Protein AF-C0FUC4-F1 (afdb_monomer_lite)

Sequence (346 aa):
MLYREMRKHFENQNINSDDEVFELGRKLGLADHVIKYEYDGCMYANFIVPQNGVKRLSEKAKVDFKLYDSELKYKLSEVPVTFDIYPEFIETKMHRVDTIDRVYEEKLMEEKWSRNKTLQRYKKKINSFSELENTICKLNGAFGEREEYHKSLEELITAYGTRRIHTKDSTAWINFRGCYSSKSLNNFWRVYSHIFDYTDKAIEWGGEPLSLQYLSELCDREEKNLKDFLVAAMEDGMIRKIGKDMFSITGHAASIHKCISSKYHLNRLSVIIRRKKKQRFILLIGENSLYSQKIKEVIYCDTKRVENYWRLFEADTLSDVIAKIMDIITAFDIYEDYYYWPLIRT

Structure (mmCIF, N/CA/C/O backbone):
data_AF-C0FUC4-F1
#
_entry.id   AF-C0FUC4-F1
#
loop_
_atom_site.group_PDB
_atom_site.id
_atom_site.type_symbol
_atom_site.label_atom_id
_atom_site.label_alt_id
_atom_site.label_comp_id
_atom_site.label_asym_id
_atom_site.label_entity_id
_atom_site.label_seq_id
_atom_site.pdbx_PDB_ins_code
_atom_site.Cartn_x
_atom_site.Cartn_y
_atom_site.Cartn_z
_atom_site.occupancy
_atom_site.B_iso_or_equiv
_atom_site.auth_seq_id
_atom_site.auth_comp_id
_atom_site.auth_asym_id
_atom_site.auth_atom_id
_atom_site.pdbx_PDB_model_num
ATOM 1 N N . MET A 1 1 ? 0.368 18.457 -17.616 1.00 69.88 1 MET A N 1
ATOM 2 C CA . MET A 1 1 ? -0.674 18.494 -18.680 1.00 69.88 1 MET A CA 1
ATOM 3 C C . MET A 1 1 ? -0.421 17.434 -19.739 1.00 69.88 1 MET A C 1
ATOM 5 O O . MET A 1 1 ? -1.349 16.699 -20.058 1.00 69.88 1 MET A O 1
ATOM 9 N N . LEU A 1 2 ? 0.821 17.312 -20.220 1.00 79.69 2 LEU A N 1
ATOM 10 C CA . LEU A 1 2 ? 1.227 16.316 -21.212 1.00 79.69 2 LEU A CA 1
ATOM 11 C C . LEU A 1 2 ? 0.854 14.889 -20.815 1.00 79.69 2 LEU A C 1
ATOM 13 O O . LEU A 1 2 ? 0.246 14.196 -21.623 1.00 79.69 2 LEU A O 1
ATOM 17 N N . TYR A 1 3 ? 1.077 14.485 -19.559 1.00 75.44 3 TYR A N 1
ATOM 18 C CA . TYR A 1 3 ? 0.657 13.151 -19.121 1.00 75.44 3 TYR A CA 1
ATOM 19 C C . TYR A 1 3 ? -0.833 12.847 -19.382 1.00 75.44 3 TYR A C 1
ATOM 21 O O . TYR A 1 3 ? -1.163 11.741 -19.792 1.00 75.44 3 TYR A O 1
ATOM 29 N N . ARG A 1 4 ? -1.756 13.796 -19.164 1.00 77.31 4 ARG A N 1
ATOM 30 C CA . ARG A 1 4 ? -3.197 13.547 -19.377 1.00 77.31 4 ARG A CA 1
ATOM 31 C C . ARG A 1 4 ? -3.513 13.282 -20.846 1.00 77.31 4 ARG A C 1
ATOM 33 O O . ARG A 1 4 ? -4.317 12.403 -21.137 1.00 77.31 4 ARG A O 1
ATOM 40 N N . GLU A 1 5 ? -2.864 14.007 -21.752 1.00 82.81 5 GLU A N 1
ATOM 41 C CA . GLU A 1 5 ? -3.003 13.763 -23.189 1.00 82.81 5 GLU A CA 1
ATOM 42 C C . GLU A 1 5 ? -2.324 12.467 -23.613 1.00 82.81 5 GLU A C 1
ATOM 44 O O . GLU A 1 5 ? -2.926 11.680 -24.337 1.00 82.81 5 GLU A O 1
ATOM 49 N N . MET A 1 6 ? -1.134 12.176 -23.083 1.00 81.06 6 MET A N 1
ATOM 50 C CA . MET A 1 6 ? -0.504 10.872 -23.270 1.00 81.06 6 MET A CA 1
ATOM 51 C C . MET A 1 6 ? -1.431 9.761 -22.794 1.00 81.06 6 MET A C 1
ATOM 53 O O . MET A 1 6 ? -1.627 8.795 -23.513 1.00 81.06 6 MET A O 1
ATOM 57 N N . ARG A 1 7 ? -2.060 9.897 -21.624 1.00 78.31 7 ARG A N 1
ATOM 58 C CA . ARG A 1 7 ? -2.967 8.886 -21.084 1.00 78.31 7 ARG A CA 1
ATOM 59 C C . ARG A 1 7 ? -4.143 8.620 -22.016 1.00 78.31 7 ARG A C 1
ATOM 61 O O . ARG A 1 7 ? -4.378 7.465 -22.345 1.00 78.31 7 ARG A O 1
ATOM 68 N N . LYS A 1 8 ? -4.834 9.670 -22.471 1.00 81.31 8 LYS A N 1
ATOM 69 C CA . LYS A 1 8 ? -5.918 9.543 -23.460 1.00 81.31 8 LYS A CA 1
ATOM 70 C C . LYS A 1 8 ? -5.432 8.873 -24.743 1.00 81.31 8 LYS A C 1
ATOM 72 O O . LYS A 1 8 ? -6.148 8.071 -25.329 1.00 81.31 8 LYS A O 1
ATOM 77 N N . HIS A 1 9 ? -4.222 9.199 -25.181 1.00 81.25 9 HIS A N 1
ATOM 78 C CA . HIS A 1 9 ? -3.628 8.611 -26.371 1.00 81.25 9 HIS A CA 1
ATOM 79 C C . HIS A 1 9 ? -3.322 7.115 -26.173 1.00 81.25 9 HIS A C 1
ATOM 81 O O . HIS A 1 9 ? -3.788 6.287 -26.948 1.00 81.25 9 HIS A O 1
ATOM 87 N N . PHE A 1 10 ? -2.639 6.758 -25.082 1.00 76.75 10 PHE A N 1
ATOM 88 C CA . PHE A 1 10 ? -2.290 5.383 -24.717 1.00 76.75 10 PHE A CA 1
ATOM 89 C C . PHE A 1 10 ? -3.504 4.492 -24.406 1.00 76.75 10 PHE A C 1
ATOM 91 O O . PHE A 1 10 ? -3.443 3.284 -24.613 1.00 76.75 10 PHE A O 1
ATOM 98 N N . GLU A 1 11 ? -4.592 5.051 -23.865 1.00 72.81 11 GLU A N 1
ATOM 99 C CA . GLU A 1 11 ? -5.842 4.310 -23.631 1.00 72.81 11 GLU A CA 1
ATOM 100 C C . GLU A 1 11 ? -6.478 3.840 -24.949 1.00 72.81 11 GLU A C 1
ATOM 102 O O . GLU A 1 11 ? -7.153 2.814 -24.963 1.00 72.81 11 GLU A O 1
ATOM 107 N N . ASN A 1 12 ? -6.223 4.552 -26.051 1.00 69.19 12 ASN A N 1
ATOM 108 C CA . ASN A 1 12 ? -6.793 4.253 -27.362 1.00 69.19 12 ASN A CA 1
ATOM 109 C C . ASN A 1 12 ? -5.834 3.493 -28.293 1.00 69.19 12 ASN A C 1
ATOM 111 O O . ASN A 1 12 ? -6.297 2.865 -29.243 1.00 69.19 12 ASN A O 1
ATOM 115 N N . GLN A 1 13 ? -4.518 3.536 -28.047 1.00 73.44 13 GLN A N 1
ATOM 116 C CA . GLN A 1 13 ? -3.509 2.898 -28.901 1.00 73.44 13 GLN A CA 1
ATOM 117 C C . GLN A 1 13 ? -2.136 2.762 -28.223 1.00 73.44 13 GLN A C 1
ATOM 119 O O . GLN A 1 13 ? -1.811 3.486 -27.288 1.00 73.44 13 GLN A O 1
ATOM 124 N N . ASN A 1 14 ? -1.298 1.844 -28.716 1.00 79.12 14 ASN A N 1
ATOM 125 C CA . ASN A 1 14 ? 0.104 1.750 -28.296 1.00 79.12 14 ASN A CA 1
ATOM 126 C C . ASN A 1 14 ? 0.941 2.845 -28.968 1.00 79.12 14 ASN A C 1
ATOM 128 O O . ASN A 1 14 ? 0.675 3.193 -30.116 1.00 79.12 14 ASN A O 1
ATOM 132 N N . ILE A 1 15 ? 1.981 3.321 -28.279 1.00 73.81 15 ILE A N 1
ATOM 133 C CA . ILE A 1 15 ? 2.950 4.258 -28.859 1.00 73.81 15 ILE A CA 1
ATOM 134 C C . ILE A 1 15 ? 4.122 3.468 -29.433 1.00 73.81 15 ILE A C 1
ATOM 136 O O . ILE A 1 15 ? 4.736 2.657 -28.728 1.00 73.81 15 ILE A O 1
ATOM 140 N N . ASN A 1 16 ? 4.437 3.716 -30.703 1.00 73.19 16 ASN A N 1
ATOM 141 C CA . ASN A 1 16 ? 5.497 3.003 -31.417 1.00 73.19 16 ASN A CA 1
ATOM 142 C C . ASN A 1 16 ? 6.828 3.766 -31.395 1.00 73.19 16 ASN A C 1
ATOM 144 O O . ASN A 1 16 ? 7.879 3.155 -31.582 1.00 73.19 16 ASN A O 1
ATOM 148 N N . SER A 1 17 ? 6.799 5.077 -31.137 1.00 79.62 17 SER A N 1
ATOM 149 C CA . SER A 1 17 ? 7.989 5.933 -31.129 1.00 79.62 17 SER A CA 1
ATOM 150 C C . SER A 1 17 ? 7.917 7.066 -30.101 1.00 79.62 17 SER A C 1
ATOM 152 O O . SER A 1 17 ? 6.845 7.504 -29.692 1.00 79.62 17 SER A O 1
ATOM 154 N N . ASP A 1 18 ? 9.079 7.570 -29.687 1.00 82.19 18 ASP A N 1
ATOM 155 C CA . ASP A 1 18 ? 9.169 8.690 -28.738 1.00 82.19 18 ASP A CA 1
ATOM 156 C C . ASP A 1 18 ? 8.679 9.990 -29.384 1.00 82.19 18 ASP A C 1
ATOM 158 O O . ASP A 1 18 ? 8.097 10.832 -28.701 1.00 82.19 18 ASP A O 1
ATOM 162 N N . ASP A 1 19 ? 8.834 10.113 -30.705 1.00 85.00 19 ASP A N 1
ATOM 163 C CA . ASP A 1 19 ? 8.411 11.269 -31.496 1.00 85.00 19 ASP A CA 1
ATOM 164 C C . ASP A 1 19 ? 6.906 11.543 -31.371 1.00 85.00 19 ASP A C 1
ATOM 166 O O . ASP A 1 19 ? 6.505 12.700 -31.249 1.00 85.00 19 ASP A O 1
ATOM 170 N N . GLU A 1 20 ? 6.076 10.499 -31.271 1.00 86.31 20 GLU A N 1
ATOM 171 C CA . GLU A 1 20 ? 4.632 10.636 -31.024 1.00 86.31 20 GLU A CA 1
ATOM 172 C C . GLU A 1 20 ? 4.341 11.399 -29.716 1.00 86.31 20 GLU A C 1
ATOM 174 O O . GLU A 1 20 ? 3.408 12.203 -29.644 1.00 86.31 20 GLU A O 1
ATOM 179 N N . VAL A 1 21 ? 5.163 11.213 -28.677 1.00 86.56 21 VAL A N 1
ATOM 180 C CA . VAL A 1 21 ? 5.014 11.928 -27.398 1.00 86.56 21 VAL A CA 1
ATOM 181 C C . VAL A 1 21 ? 5.447 13.387 -27.525 1.00 86.56 21 VAL A C 1
ATOM 183 O O . VAL A 1 21 ? 4.792 14.276 -26.970 1.00 86.56 21 VAL A O 1
ATOM 186 N N . PHE A 1 22 ? 6.512 13.655 -28.283 1.00 89.56 22 PHE A N 1
ATOM 187 C CA . PHE A 1 22 ? 6.946 15.022 -28.571 1.00 89.56 22 PHE A CA 1
ATOM 188 C C . PHE A 1 22 ? 5.911 15.788 -29.391 1.00 89.56 22 PHE A C 1
ATOM 190 O O . PHE A 1 22 ? 5.626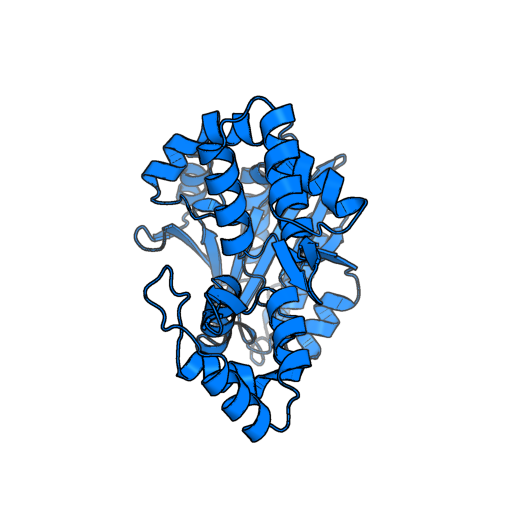 16.945 -29.083 1.00 89.56 22 PHE A O 1
ATOM 197 N N . GLU A 1 23 ? 5.273 15.155 -30.372 1.00 89.88 23 GLU A N 1
ATOM 198 C CA . GLU A 1 23 ? 4.175 15.771 -31.117 1.00 89.88 23 GLU A CA 1
ATOM 199 C C . GLU A 1 23 ? 2.975 16.110 -30.226 1.00 89.88 23 GLU A C 1
ATOM 201 O O . GLU A 1 23 ? 2.421 17.208 -30.336 1.00 89.88 23 GLU A O 1
ATOM 206 N N . LEU A 1 24 ? 2.588 15.209 -29.315 1.00 89.38 24 LEU A N 1
ATOM 207 C CA . LEU A 1 24 ? 1.528 15.474 -28.337 1.00 89.38 24 LEU A CA 1
ATOM 208 C C . LEU A 1 24 ? 1.870 16.673 -27.444 1.00 89.38 24 LEU A C 1
ATOM 210 O O . LEU A 1 24 ? 1.029 17.546 -27.231 1.00 89.38 24 LEU A O 1
ATOM 214 N N . GLY A 1 25 ? 3.106 16.752 -26.949 1.00 89.56 25 GLY A N 1
ATOM 215 C CA . GLY A 1 25 ? 3.543 17.863 -26.105 1.00 89.56 25 GLY A CA 1
ATOM 216 C C . GLY A 1 25 ? 3.636 19.195 -26.842 1.00 89.56 25 GLY A C 1
ATOM 217 O O . GLY A 1 25 ? 3.194 20.214 -26.311 1.00 89.56 25 GLY A O 1
ATOM 218 N N . ARG A 1 26 ? 4.117 19.201 -28.089 1.00 92.75 26 ARG A N 1
ATOM 219 C CA . ARG A 1 26 ? 4.166 20.416 -28.916 1.00 92.75 26 ARG A CA 1
ATOM 220 C C . ARG A 1 26 ? 2.765 20.946 -29.228 1.00 92.75 26 ARG A C 1
ATOM 222 O O . ARG A 1 26 ? 2.560 22.155 -29.185 1.00 92.75 26 ARG A O 1
ATOM 229 N N . LYS A 1 27 ? 1.775 20.066 -29.449 1.00 92.94 27 LYS A N 1
ATOM 230 C CA . LYS A 1 27 ? 0.353 20.453 -29.604 1.00 92.94 27 LYS A CA 1
ATOM 231 C C . LYS A 1 27 ? -0.224 21.132 -28.357 1.00 92.94 27 LYS A C 1
ATOM 233 O O . LYS A 1 27 ? -1.154 21.923 -28.474 1.00 92.94 27 LYS A O 1
ATOM 238 N N . LEU A 1 28 ? 0.342 20.858 -27.182 1.00 89.06 28 LEU A N 1
ATOM 239 C CA . LEU A 1 28 ? 0.012 21.534 -25.925 1.00 89.06 28 LEU A CA 1
ATOM 240 C C . LEU A 1 28 ? 0.801 22.836 -25.701 1.00 89.06 28 LEU A C 1
ATOM 242 O O . LEU A 1 28 ? 0.651 23.455 -24.650 1.00 89.06 28 LEU A O 1
ATOM 246 N N . GLY A 1 29 ? 1.648 23.245 -26.651 1.00 91.50 29 GLY A N 1
ATOM 247 C CA . GLY A 1 29 ? 2.504 24.426 -26.528 1.00 91.50 29 GLY A CA 1
ATOM 248 C C . GLY A 1 29 ? 3.702 24.234 -25.595 1.00 91.50 29 GLY A C 1
ATOM 249 O O . GLY A 1 29 ? 4.278 25.217 -25.133 1.00 91.50 29 GLY A O 1
ATOM 250 N N . LEU A 1 30 ? 4.076 22.989 -25.283 1.00 90.19 30 LEU A N 1
ATOM 251 C CA . LEU A 1 30 ? 5.211 22.696 -24.410 1.00 90.19 30 LEU A CA 1
ATOM 252 C C . LEU A 1 30 ? 6.522 22.695 -25.198 1.00 90.19 30 LEU A C 1
ATOM 254 O O . LEU A 1 30 ? 6.586 22.222 -26.331 1.00 90.19 30 LEU A O 1
ATOM 258 N N . ALA A 1 31 ? 7.587 23.189 -24.569 1.00 92.38 31 ALA A N 1
ATOM 259 C CA . ALA A 1 31 ? 8.930 23.123 -25.130 1.00 92.38 31 ALA A CA 1
ATOM 260 C C . ALA A 1 31 ? 9.508 21.701 -25.031 1.00 92.38 31 ALA A C 1
ATOM 262 O O . ALA A 1 31 ? 9.306 21.016 -24.028 1.00 92.38 31 ALA A O 1
ATOM 263 N N . ASP A 1 32 ? 10.307 21.292 -26.019 1.00 89.94 32 ASP A N 1
ATOM 264 C CA . ASP A 1 32 ? 10.866 19.934 -26.126 1.00 89.94 32 ASP A CA 1
ATOM 265 C C . ASP A 1 32 ? 11.599 19.456 -24.864 1.00 89.94 32 ASP A C 1
ATOM 267 O O . ASP A 1 32 ? 11.464 18.301 -24.467 1.00 89.94 32 ASP A O 1
ATOM 271 N N . HIS A 1 33 ? 12.332 20.337 -24.180 1.00 87.94 33 HIS A N 1
ATOM 272 C CA . HIS A 1 33 ? 13.026 19.974 -22.941 1.00 87.94 33 HIS A CA 1
ATOM 273 C C . HIS A 1 33 ? 12.059 19.660 -21.783 1.00 87.94 33 HIS A C 1
ATOM 275 O O . HIS A 1 33 ? 12.352 18.787 -20.969 1.00 87.94 33 HIS A O 1
ATOM 281 N N . VAL A 1 34 ? 10.896 20.323 -21.725 1.00 84.56 34 VAL A N 1
ATOM 282 C CA . VAL A 1 34 ? 9.840 20.054 -20.732 1.00 84.56 34 VAL A CA 1
ATOM 283 C C . VAL A 1 34 ? 9.158 18.728 -21.041 1.00 84.56 34 VAL A C 1
ATOM 285 O O . VAL A 1 34 ? 8.972 17.909 -20.144 1.00 84.56 34 VAL A O 1
ATOM 288 N N . ILE A 1 35 ? 8.840 18.492 -22.318 1.00 88.44 35 ILE A N 1
ATOM 289 C CA . ILE A 1 35 ? 8.254 17.231 -22.787 1.00 88.44 35 ILE A CA 1
ATOM 290 C C . ILE A 1 35 ? 9.183 16.072 -22.433 1.00 88.44 35 ILE A C 1
ATOM 292 O O . ILE A 1 35 ? 8.747 15.105 -21.813 1.00 88.44 35 ILE A O 1
ATOM 296 N N . LYS A 1 36 ? 10.469 16.198 -22.778 1.00 85.12 36 LYS A N 1
ATOM 297 C CA . LYS A 1 36 ? 11.492 15.201 -22.470 1.00 85.12 36 LYS A CA 1
ATOM 298 C C . LYS A 1 36 ? 11.547 14.905 -20.976 1.00 85.12 36 LYS A C 1
ATOM 300 O O . LYS A 1 36 ? 11.525 13.743 -20.594 1.00 85.12 36 LYS A O 1
ATOM 305 N N . TYR A 1 37 ? 11.574 15.939 -20.138 1.00 82.00 37 TYR A N 1
ATOM 306 C CA . TYR A 1 37 ? 11.629 15.776 -18.689 1.00 82.00 37 TYR A CA 1
ATOM 307 C C . TYR A 1 37 ? 10.396 15.050 -18.126 1.00 82.00 37 TYR A C 1
ATOM 309 O O . TYR A 1 37 ? 10.541 14.105 -17.351 1.00 82.00 37 TYR A O 1
ATOM 317 N N . GLU A 1 38 ? 9.183 15.443 -18.533 1.00 80.81 38 GLU A N 1
ATOM 318 C CA . GLU A 1 38 ? 7.952 14.759 -18.111 1.00 80.81 38 GLU A CA 1
ATOM 319 C C . GLU A 1 38 ? 7.912 13.306 -18.610 1.00 80.81 38 GLU A C 1
ATOM 321 O O . GLU A 1 38 ? 7.534 12.400 -17.861 1.00 80.81 38 GLU A O 1
ATOM 326 N N . TYR A 1 39 ? 8.322 13.068 -19.857 1.00 83.31 39 TYR A N 1
ATOM 327 C CA . TYR A 1 39 ? 8.320 11.745 -20.467 1.00 83.31 39 TYR A CA 1
ATOM 328 C C . TYR A 1 39 ? 9.329 10.797 -19.821 1.00 83.31 39 TYR A C 1
ATOM 330 O O . TYR A 1 39 ? 8.961 9.693 -19.408 1.00 83.31 39 TYR A O 1
ATOM 338 N N . ASP A 1 40 ? 10.573 11.251 -19.667 1.00 79.56 40 ASP A N 1
ATOM 339 C CA . ASP A 1 40 ? 11.636 10.511 -18.991 1.00 79.56 40 ASP A CA 1
ATOM 340 C C . ASP A 1 40 ? 11.215 10.223 -17.538 1.00 79.56 40 ASP A C 1
ATOM 342 O O . ASP A 1 40 ? 11.367 9.097 -17.063 1.00 79.56 40 ASP A O 1
ATOM 346 N N . GLY A 1 41 ? 10.564 11.181 -16.865 1.00 77.00 41 GLY A N 1
ATOM 347 C CA . GLY A 1 41 ? 9.962 10.986 -15.544 1.00 77.00 41 GLY A CA 1
ATOM 348 C C . GLY A 1 41 ? 8.867 9.911 -15.511 1.00 77.00 41 GLY A C 1
ATOM 349 O O . GLY A 1 41 ? 8.822 9.108 -14.579 1.00 77.00 41 GLY A O 1
ATOM 350 N N . CYS A 1 42 ? 8.007 9.835 -16.530 1.00 77.62 42 CYS A N 1
ATOM 351 C CA . CYS A 1 42 ? 6.967 8.803 -16.630 1.00 77.62 42 CYS A CA 1
ATOM 352 C C . CYS A 1 42 ? 7.548 7.407 -16.886 1.00 77.62 42 CYS A C 1
ATOM 354 O O . CYS A 1 42 ? 7.093 6.433 -16.283 1.00 77.62 42 CYS A O 1
ATOM 356 N N . MET A 1 43 ? 8.552 7.299 -17.758 1.00 76.31 43 MET A N 1
ATOM 357 C CA . MET A 1 43 ? 9.287 6.051 -17.989 1.00 76.31 43 MET A CA 1
ATOM 358 C C . MET A 1 43 ? 9.984 5.597 -16.702 1.00 76.31 43 MET A C 1
ATOM 360 O O . MET A 1 43 ? 9.871 4.444 -16.291 1.00 76.31 43 MET A O 1
ATOM 364 N N . TYR A 1 44 ? 10.636 6.535 -16.019 1.00 69.88 44 TYR A N 1
ATOM 365 C CA . TYR A 1 44 ? 11.322 6.304 -14.756 1.00 69.88 44 TYR A CA 1
ATOM 366 C C . TYR A 1 44 ? 10.385 5.848 -13.631 1.00 69.88 44 TYR A C 1
ATOM 368 O O . TYR A 1 44 ? 10.703 4.934 -12.873 1.00 69.88 44 TYR A O 1
ATOM 376 N N . ALA A 1 45 ? 9.192 6.436 -13.547 1.00 69.12 45 ALA A N 1
ATOM 377 C CA . ALA A 1 45 ? 8.165 6.082 -12.573 1.00 69.12 45 ALA A CA 1
ATOM 378 C C . ALA A 1 45 ? 7.420 4.769 -12.893 1.00 69.12 45 ALA A C 1
ATOM 380 O O . ALA A 1 45 ? 6.464 4.429 -12.192 1.00 69.12 45 ALA A O 1
ATOM 381 N N . ASN A 1 46 ? 7.828 4.028 -13.935 1.00 74.06 46 ASN A N 1
ATOM 382 C CA . ASN A 1 46 ? 7.110 2.867 -14.467 1.00 74.06 46 ASN A CA 1
ATOM 383 C C . ASN A 1 46 ? 5.683 3.177 -14.923 1.00 74.06 46 ASN A C 1
ATOM 385 O O . ASN A 1 46 ? 4.848 2.277 -14.989 1.00 74.06 46 ASN A O 1
ATOM 389 N N . PHE A 1 47 ? 5.361 4.427 -15.246 1.00 76.00 47 PHE A N 1
ATOM 390 C CA . PHE A 1 47 ? 4.046 4.747 -15.793 1.00 76.00 47 PHE A CA 1
ATOM 391 C C . PHE A 1 47 ? 3.906 4.303 -17.241 1.00 76.00 47 PHE A C 1
ATOM 393 O O . PHE A 1 47 ? 2.814 3.963 -17.690 1.00 76.00 47 PHE A O 1
ATOM 400 N N . ILE A 1 48 ? 5.026 4.255 -17.951 1.00 80.19 48 ILE A N 1
ATOM 401 C CA . ILE A 1 48 ? 5.104 3.781 -19.321 1.00 80.19 48 ILE A CA 1
ATOM 402 C C . ILE A 1 48 ? 6.127 2.660 -19.339 1.00 80.19 48 ILE A C 1
ATOM 404 O O . ILE A 1 48 ? 7.258 2.837 -18.889 1.00 80.19 48 ILE A O 1
ATOM 408 N N . VAL A 1 49 ? 5.714 1.496 -19.827 1.00 78.00 49 VAL A N 1
ATOM 409 C CA . VAL A 1 49 ? 6.554 0.300 -19.866 1.00 78.00 49 VAL A CA 1
ATOM 410 C C . VAL A 1 49 ? 6.731 -0.163 -21.311 1.00 78.00 49 VAL A C 1
ATOM 412 O O . VAL A 1 49 ? 5.749 -0.223 -22.059 1.00 78.00 49 VAL A O 1
ATOM 415 N N . PRO A 1 50 ? 7.963 -0.493 -21.732 1.00 74.62 50 PRO A N 1
ATOM 416 C CA . PRO A 1 50 ? 8.189 -1.123 -23.022 1.00 74.62 50 PRO A CA 1
ATOM 417 C C . PRO A 1 50 ? 7.748 -2.593 -22.966 1.00 74.62 50 PRO A C 1
ATOM 419 O O . PRO A 1 50 ? 8.153 -3.336 -22.072 1.00 74.62 50 PRO A O 1
ATOM 422 N N . GLN A 1 51 ? 6.942 -3.034 -23.929 1.00 67.38 51 GLN A N 1
ATOM 423 C CA . GLN A 1 51 ? 6.559 -4.435 -24.105 1.00 67.38 51 GLN A CA 1
ATOM 424 C C . GLN A 1 51 ? 6.543 -4.768 -25.598 1.00 67.38 51 GLN A C 1
ATOM 426 O O . GLN A 1 51 ? 5.899 -4.078 -26.374 1.00 67.38 51 GLN A O 1
ATOM 431 N N . ASN A 1 52 ? 7.240 -5.833 -26.009 1.00 67.69 52 ASN A N 1
ATOM 432 C CA . ASN A 1 52 ? 7.244 -6.321 -27.398 1.00 67.69 52 ASN A CA 1
ATOM 433 C C . ASN A 1 52 ? 7.568 -5.242 -28.457 1.00 67.69 52 ASN A C 1
ATOM 435 O O . ASN A 1 52 ? 6.992 -5.241 -29.537 1.00 67.69 52 ASN A O 1
ATOM 439 N N . GLY A 1 53 ? 8.479 -4.314 -28.142 1.00 69.50 53 GLY A N 1
ATOM 440 C CA . GLY A 1 53 ? 8.886 -3.244 -29.063 1.00 69.50 53 GLY A CA 1
ATOM 441 C C . GLY A 1 53 ? 7.945 -2.037 -29.115 1.00 69.50 53 GLY A C 1
ATOM 442 O O . GLY A 1 53 ? 8.288 -1.058 -29.764 1.00 69.50 53 GLY A O 1
ATOM 443 N N . VAL A 1 54 ? 6.821 -2.064 -28.394 1.00 77.19 54 VAL A N 1
ATOM 444 C CA . VAL A 1 54 ? 5.915 -0.918 -28.240 1.00 77.19 54 VAL A CA 1
ATOM 445 C C . VAL A 1 54 ? 5.941 -0.382 -26.813 1.00 77.19 54 VAL A C 1
ATOM 447 O O . VAL A 1 54 ? 6.370 -1.063 -25.876 1.00 77.19 54 VAL A O 1
ATOM 450 N N . LYS A 1 55 ? 5.474 0.851 -26.625 1.00 83.12 55 LYS A N 1
ATOM 451 C CA . LYS A 1 55 ? 5.280 1.462 -25.309 1.00 83.12 55 LYS A CA 1
ATOM 452 C C . LYS A 1 55 ? 3.796 1.485 -24.973 1.00 83.12 55 LYS A C 1
ATOM 454 O O . LYS A 1 55 ? 2.956 1.768 -25.827 1.00 83.12 55 LYS A O 1
ATOM 459 N N . ARG A 1 56 ? 3.477 1.216 -23.709 1.00 81.38 56 ARG A N 1
ATOM 460 C CA . ARG A 1 56 ? 2.108 1.252 -23.176 1.00 81.38 56 ARG A CA 1
ATOM 461 C C . ARG A 1 56 ? 2.087 1.813 -21.762 1.00 81.38 56 ARG A C 1
ATOM 463 O O . ARG A 1 56 ? 3.099 1.762 -21.061 1.00 81.38 56 ARG A O 1
ATOM 470 N N . LEU A 1 57 ? 0.921 2.279 -21.319 1.00 78.31 57 LEU A N 1
ATOM 471 C CA . LEU A 1 57 ? 0.698 2.565 -19.903 1.00 78.31 57 LEU A CA 1
ATOM 472 C C . LEU A 1 57 ? 0.770 1.278 -19.085 1.00 78.31 57 LEU A C 1
ATOM 474 O O . LEU A 1 57 ? 0.142 0.277 -19.439 1.00 78.31 57 LEU A O 1
ATOM 478 N N . SER A 1 58 ? 1.484 1.321 -17.965 1.00 76.06 58 SER A N 1
ATOM 479 C CA . SER A 1 58 ? 1.417 0.243 -16.983 1.00 76.06 58 SER A CA 1
ATOM 480 C C . SER A 1 58 ? 0.074 0.253 -16.252 1.00 76.06 58 SER A C 1
ATOM 482 O O . SER A 1 58 ? -0.590 1.288 -16.130 1.00 76.06 58 SER A O 1
ATOM 484 N N . GLU A 1 59 ? -0.314 -0.898 -15.705 1.00 72.81 59 GLU A N 1
ATOM 485 C CA . GLU A 1 59 ? -1.474 -0.992 -14.812 1.00 72.81 59 GLU A CA 1
ATOM 486 C C . GLU A 1 59 ? -1.316 -0.067 -13.601 1.00 72.81 59 GLU A C 1
ATOM 488 O O . GLU A 1 59 ? -2.258 0.622 -13.210 1.00 72.81 59 GLU A O 1
ATOM 493 N N . LYS A 1 60 ? -0.088 0.034 -13.080 1.00 71.31 60 LYS A N 1
ATOM 494 C CA . LYS A 1 60 ? 0.276 0.985 -12.032 1.00 71.31 60 LYS A CA 1
ATOM 495 C C . LYS A 1 60 ? -0.056 2.428 -12.417 1.00 71.31 60 LYS A C 1
ATOM 497 O O . LYS A 1 60 ? -0.626 3.145 -11.604 1.00 71.31 60 LYS A O 1
ATOM 502 N N . ALA A 1 61 ? 0.261 2.850 -13.641 1.00 72.69 61 ALA A N 1
ATOM 503 C CA . ALA A 1 61 ? -0.063 4.192 -14.115 1.00 72.69 61 ALA A CA 1
ATOM 504 C C . ALA A 1 61 ? -1.574 4.419 -14.108 1.00 72.69 61 ALA A C 1
ATOM 506 O O . ALA A 1 61 ? -2.060 5.351 -13.476 1.00 72.69 61 ALA A O 1
ATOM 507 N N . LYS A 1 62 ? -2.331 3.542 -14.777 1.00 73.31 62 LYS A N 1
ATOM 508 C CA . LYS A 1 62 ? -3.789 3.686 -14.903 1.00 73.31 62 LYS A CA 1
ATOM 509 C C . LYS A 1 62 ? -4.444 3.875 -13.538 1.00 73.31 62 LYS A C 1
ATOM 511 O O . LYS A 1 62 ? -5.280 4.761 -13.368 1.00 73.31 62 LYS A O 1
ATOM 516 N N . VAL A 1 63 ? -3.998 3.084 -12.569 1.00 69.94 63 VAL A N 1
ATOM 517 C CA . VAL A 1 63 ? -4.467 3.153 -11.195 1.00 69.94 63 VAL A CA 1
ATOM 518 C C . VAL A 1 63 ? -4.013 4.445 -10.501 1.00 69.94 63 VAL A C 1
ATOM 520 O O . VAL A 1 63 ? -4.857 5.192 -10.011 1.00 69.94 63 VAL A O 1
ATOM 523 N N . ASP A 1 64 ? -2.718 4.768 -10.508 1.00 67.81 64 ASP A N 1
ATOM 524 C CA . ASP A 1 64 ? -2.172 5.957 -9.836 1.00 67.81 64 ASP A CA 1
ATOM 525 C C . ASP A 1 64 ? -2.819 7.253 -10.334 1.00 67.81 64 ASP A C 1
ATOM 527 O O . ASP A 1 64 ? -3.164 8.134 -9.547 1.00 67.81 64 ASP A O 1
ATOM 531 N N . PHE A 1 65 ? -3.068 7.356 -11.636 1.00 66.00 65 PHE A N 1
ATOM 532 C CA . PHE A 1 65 ? -3.707 8.531 -12.217 1.00 66.00 65 PHE A CA 1
ATOM 533 C C . PHE A 1 65 ? -5.207 8.584 -11.998 1.00 66.00 65 PHE A C 1
ATOM 535 O O . PHE A 1 65 ? -5.743 9.666 -11.753 1.00 66.00 65 PHE A O 1
ATOM 542 N N . LYS A 1 66 ? -5.891 7.439 -11.987 1.00 66.44 66 LYS A N 1
ATOM 543 C CA . LYS A 1 66 ? -7.286 7.408 -11.558 1.00 66.44 66 LYS A CA 1
ATOM 544 C C . LYS A 1 66 ? -7.429 7.857 -10.106 1.00 66.44 66 LYS A C 1
ATOM 546 O O . LYS A 1 66 ? -8.351 8.619 -9.822 1.00 66.44 66 LYS A O 1
ATOM 551 N N . LEU A 1 67 ? -6.510 7.496 -9.209 1.00 65.06 67 LEU A N 1
ATOM 552 C CA . LEU A 1 67 ? -6.508 8.046 -7.850 1.00 65.06 67 LEU A CA 1
ATOM 553 C C . LEU A 1 67 ? -6.383 9.576 -7.858 1.00 65.06 67 LEU A C 1
ATOM 555 O O . LEU A 1 67 ? -7.135 10.261 -7.167 1.00 65.06 67 LEU A O 1
ATOM 559 N N . TYR A 1 68 ? -5.453 10.124 -8.644 1.00 61.69 68 TYR A N 1
ATOM 560 C CA . TYR A 1 68 ? -5.249 11.572 -8.719 1.00 61.69 68 TYR A CA 1
ATOM 561 C C . TYR A 1 68 ? -6.464 12.325 -9.269 1.00 61.69 68 TYR A C 1
ATOM 563 O O . TYR A 1 68 ? -6.768 13.410 -8.778 1.00 61.69 68 TYR A O 1
ATOM 571 N N . ASP A 1 69 ? -7.163 11.756 -10.250 1.00 62.19 69 ASP A N 1
ATOM 572 C CA . ASP A 1 69 ? -8.305 12.413 -10.889 1.00 62.19 69 ASP A CA 1
ATOM 573 C C . ASP A 1 69 ? -9.637 12.167 -10.146 1.00 62.19 69 ASP A C 1
ATOM 575 O O . ASP A 1 69 ? -10.512 13.029 -10.172 1.00 62.19 69 ASP A O 1
ATOM 579 N N . SER A 1 70 ? -9.812 11.019 -9.474 1.00 63.84 70 SER A N 1
ATOM 580 C CA . SER A 1 70 ? -11.112 10.602 -8.907 1.00 63.84 70 SER A CA 1
ATOM 581 C C . SER A 1 70 ? -11.150 10.444 -7.386 1.00 63.84 70 SER A C 1
ATOM 583 O O . SER A 1 70 ? -12.202 10.664 -6.784 1.00 63.84 70 SER A O 1
ATOM 585 N N . GLU A 1 71 ? -10.023 10.124 -6.746 1.00 64.25 71 GLU A N 1
ATOM 586 C CA . GLU A 1 71 ? -9.953 9.893 -5.295 1.00 64.25 71 GLU A CA 1
ATOM 587 C C . GLU A 1 71 ? -9.505 11.140 -4.520 1.00 64.25 71 GLU A C 1
ATOM 589 O O . GLU A 1 71 ? -9.697 11.228 -3.306 1.00 64.25 71 GLU A O 1
ATOM 594 N N . LEU A 1 72 ? -8.981 12.160 -5.213 1.00 63.91 72 LEU A N 1
ATOM 595 C CA . LEU A 1 72 ? -8.582 13.433 -4.605 1.00 63.91 72 LEU A CA 1
ATOM 596 C C . LEU A 1 72 ? -9.708 14.063 -3.776 1.00 63.91 72 LEU A C 1
ATOM 598 O O . LEU A 1 72 ? -9.455 14.600 -2.696 1.00 63.91 72 LEU A O 1
ATOM 602 N N . LYS A 1 73 ? -10.952 13.930 -4.248 1.00 67.88 73 LYS A N 1
ATOM 603 C CA . LYS A 1 73 ? -12.131 14.468 -3.568 1.00 67.88 73 LYS A CA 1
ATOM 604 C C . LYS A 1 73 ? -12.422 13.826 -2.219 1.00 67.88 73 LYS A C 1
ATOM 606 O O . LYS A 1 73 ? -13.060 14.450 -1.377 1.00 67.88 73 LYS A O 1
ATOM 611 N N . TYR A 1 74 ? -11.920 12.616 -1.992 1.00 70.88 74 TYR A N 1
ATOM 612 C CA . TYR A 1 74 ? -12.089 11.896 -0.735 1.00 70.88 74 TYR A CA 1
ATOM 613 C C . TYR A 1 74 ? -10.902 12.058 0.208 1.00 70.88 74 TYR A C 1
ATOM 615 O O . TYR A 1 74 ? -11.050 11.847 1.408 1.00 70.88 74 TYR A O 1
ATOM 623 N N . LYS A 1 75 ? -9.742 12.497 -0.294 1.00 66.38 75 LYS A N 1
ATOM 624 C CA . LYS A 1 75 ? -8.483 12.540 0.464 1.00 66.38 75 LYS A CA 1
ATOM 625 C C . LYS A 1 75 ? -8.571 13.312 1.784 1.00 66.38 75 LYS A C 1
ATOM 627 O O . LYS A 1 75 ? -7.837 12.997 2.713 1.00 66.38 75 LYS A O 1
ATOM 632 N N . LEU A 1 76 ? -9.438 14.325 1.860 1.00 65.69 76 LEU A N 1
ATOM 633 C CA . LEU A 1 76 ? -9.653 15.115 3.075 1.00 65.69 76 LEU A CA 1
ATOM 634 C C . LEU A 1 76 ? -10.745 14.553 3.996 1.00 65.69 76 LEU A C 1
ATOM 636 O O . LEU A 1 76 ? -10.746 14.911 5.166 1.00 65.69 76 LEU A O 1
ATOM 640 N N . SER A 1 77 ? -11.653 13.720 3.486 1.00 71.00 77 SER A N 1
ATOM 641 C CA . SER A 1 77 ? -12.762 13.097 4.234 1.00 71.00 77 SER A CA 1
ATOM 642 C C . SER A 1 77 ? -12.457 11.670 4.706 1.00 71.00 77 SER A C 1
ATOM 644 O O . SER A 1 77 ? -13.287 11.021 5.337 1.00 71.00 77 SER A O 1
ATOM 646 N N . GLU A 1 78 ? -11.299 11.143 4.326 1.00 81.06 78 GLU A N 1
ATOM 647 C CA . GLU A 1 78 ? -10.851 9.802 4.674 1.00 81.06 78 GLU A CA 1
ATOM 648 C C . GLU A 1 78 ? -10.146 9.769 6.024 1.00 81.06 78 GLU A C 1
ATOM 650 O O . GLU A 1 78 ? -9.360 10.655 6.360 1.00 81.06 78 GLU A O 1
ATOM 655 N N . VAL A 1 79 ? -10.364 8.678 6.754 1.00 85.25 79 VAL A N 1
ATOM 656 C CA . VAL A 1 79 ? -9.664 8.356 7.996 1.00 85.25 79 VAL A CA 1
ATOM 657 C C . VAL A 1 79 ? -8.774 7.138 7.748 1.00 85.25 79 VAL A C 1
ATOM 659 O O . VAL A 1 79 ? -9.222 6.000 7.912 1.00 85.25 79 VAL A O 1
ATOM 662 N N . PRO A 1 80 ? -7.526 7.335 7.295 1.00 85.44 80 PRO A N 1
ATOM 663 C CA . PRO A 1 80 ? -6.570 6.250 7.155 1.00 85.44 80 PRO A CA 1
ATOM 664 C C . PRO A 1 80 ? -5.972 5.906 8.517 1.00 85.44 80 PRO A C 1
ATOM 666 O O . PRO A 1 80 ? -5.432 6.760 9.224 1.00 85.44 80 PRO A O 1
ATOM 669 N N . VAL A 1 81 ? -6.067 4.633 8.875 1.00 88.81 81 VAL A N 1
ATOM 670 C CA . VAL A 1 81 ? -5.648 4.116 10.173 1.00 88.81 81 VAL A CA 1
ATOM 671 C C . VAL A 1 81 ? -4.896 2.811 9.963 1.00 88.81 81 VAL A C 1
ATOM 673 O O . VAL A 1 81 ? -5.297 1.962 9.173 1.00 88.81 81 VAL A O 1
ATOM 676 N N . THR A 1 82 ? -3.782 2.645 10.665 1.00 91.69 82 THR A N 1
ATOM 677 C CA . THR A 1 82 ? -3.062 1.370 10.738 1.00 91.69 82 THR A CA 1
ATOM 678 C C . THR A 1 82 ? -3.109 0.839 12.160 1.00 91.69 82 THR A C 1
ATOM 680 O O . THR A 1 82 ? -2.803 1.570 13.098 1.00 91.69 82 THR A O 1
ATOM 683 N N . PHE A 1 83 ? -3.466 -0.428 12.308 1.00 92.69 83 PHE A N 1
ATOM 684 C CA . PHE A 1 83 ? -3.485 -1.168 13.558 1.00 92.69 83 PHE A CA 1
ATOM 685 C C . PHE A 1 83 ? -2.313 -2.142 13.565 1.00 92.69 83 PHE A C 1
ATOM 687 O O . PHE A 1 83 ? -2.256 -3.041 12.728 1.00 92.69 83 PHE A O 1
ATOM 694 N N . ASP A 1 84 ? -1.391 -1.963 14.506 1.00 92.69 84 ASP A N 1
ATOM 695 C CA . ASP A 1 84 ? -0.431 -3.000 14.874 1.00 92.69 84 ASP A CA 1
ATOM 696 C C . ASP A 1 84 ? -0.997 -3.763 16.069 1.00 92.69 84 ASP A C 1
ATOM 698 O O . ASP A 1 84 ? -1.303 -3.172 17.104 1.00 92.69 84 ASP A O 1
ATOM 702 N N . ILE A 1 85 ? -1.138 -5.066 15.908 1.00 92.62 85 ILE A N 1
ATOM 703 C CA . ILE A 1 85 ? -1.848 -5.969 16.799 1.00 92.62 85 ILE A CA 1
ATOM 704 C C . ILE A 1 85 ? -0.803 -6.702 17.639 1.00 92.62 85 ILE A C 1
ATOM 706 O O . ILE A 1 85 ? -0.019 -7.494 17.122 1.00 92.62 85 ILE A O 1
ATOM 710 N N . TYR A 1 86 ? -0.755 -6.408 18.934 1.00 89.50 86 TYR A N 1
ATOM 711 C CA . TYR A 1 86 ? 0.128 -7.076 19.887 1.00 89.50 86 TYR A CA 1
ATOM 712 C C . TYR A 1 86 ? -0.703 -7.926 20.855 1.00 89.50 86 TYR A C 1
ATOM 714 O O . TYR A 1 86 ? -1.880 -7.614 21.060 1.00 89.50 86 TYR A O 1
ATOM 722 N N . PRO A 1 87 ? -0.099 -8.943 21.503 1.00 83.12 87 PRO A N 1
ATOM 723 C CA . PRO A 1 87 ? -0.811 -9.808 22.446 1.00 83.12 87 PRO A CA 1
ATOM 724 C C . PRO A 1 87 ? -1.582 -9.047 23.530 1.00 83.12 87 PRO A C 1
ATOM 726 O O . PRO A 1 87 ? -2.694 -9.419 23.868 1.00 83.12 87 PRO A O 1
ATOM 729 N N . GLU A 1 88 ? -1.027 -7.945 24.040 1.00 84.88 88 GLU A N 1
ATOM 730 C CA . GLU A 1 88 ? -1.607 -7.203 25.170 1.00 84.88 88 GLU A CA 1
ATOM 731 C C . GLU A 1 88 ? -2.372 -5.931 24.766 1.00 84.88 88 GLU A C 1
ATOM 733 O O . GLU A 1 88 ? -3.038 -5.317 25.598 1.00 84.88 88 GLU A O 1
ATOM 738 N N . PHE A 1 89 ? -2.217 -5.451 23.527 1.00 90.81 89 PHE A N 1
ATOM 739 C CA . PHE A 1 89 ? -2.798 -4.177 23.089 1.00 90.81 89 PHE A CA 1
ATOM 740 C C . PHE A 1 89 ? -2.768 -4.004 21.570 1.00 90.81 89 PHE A C 1
ATOM 742 O O . PHE A 1 89 ? -2.009 -4.653 20.858 1.00 90.81 89 PHE A O 1
ATOM 749 N N . ILE A 1 90 ? -3.521 -3.025 21.077 1.00 93.56 90 ILE A N 1
ATOM 750 C CA . ILE A 1 90 ? -3.472 -2.571 19.687 1.00 93.56 90 ILE A CA 1
ATOM 751 C C . ILE A 1 90 ? -2.796 -1.197 19.650 1.00 93.56 90 ILE A C 1
ATOM 753 O O . ILE A 1 90 ? -3.224 -0.257 20.321 1.00 93.56 90 ILE A O 1
ATOM 757 N N . GLU A 1 91 ? -1.725 -1.044 18.870 1.00 94.38 91 GLU A N 1
ATOM 758 C CA . GLU A 1 91 ? -1.154 0.272 18.571 1.00 94.38 91 GLU A CA 1
ATOM 759 C C . GLU A 1 91 ? -1.798 0.822 17.301 1.00 94.38 91 GLU A C 1
ATOM 761 O O . GLU A 1 91 ? -1.510 0.382 16.189 1.00 94.38 91 GLU A O 1
ATOM 766 N N . THR A 1 92 ? -2.642 1.831 17.468 1.00 92.62 92 THR A N 1
ATOM 767 C CA . THR A 1 92 ? -3.275 2.533 16.354 1.00 92.62 92 THR A CA 1
ATOM 768 C C . THR A 1 92 ? -2.379 3.669 15.881 1.00 92.62 92 THR A C 1
ATOM 770 O O . THR A 1 92 ? -1.825 4.409 16.697 1.00 92.62 92 THR A O 1
ATOM 773 N N . LYS A 1 93 ? -2.217 3.814 14.564 1.00 89.81 93 LYS A N 1
ATOM 774 C CA . LYS A 1 93 ? -1.286 4.743 13.915 1.00 89.81 93 LYS A CA 1
ATOM 775 C C . LYS A 1 93 ? -1.968 5.535 12.815 1.00 89.81 93 LYS A C 1
ATOM 777 O O . LYS A 1 93 ? -2.718 4.982 12.016 1.00 89.81 93 LYS A O 1
ATOM 782 N N . MET A 1 94 ? -1.609 6.811 12.735 1.00 85.12 94 MET A N 1
ATOM 783 C CA . MET A 1 94 ? -1.945 7.693 11.620 1.00 85.12 94 MET A CA 1
ATOM 784 C C . MET A 1 94 ? -0.687 8.427 11.171 1.00 85.12 94 MET A C 1
ATOM 786 O O . MET A 1 94 ? 0.090 8.908 12.002 1.00 85.12 94 MET A O 1
ATOM 790 N N . HIS A 1 95 ? -0.458 8.520 9.866 1.00 78.06 95 HIS A N 1
ATOM 791 C CA . HIS A 1 95 ? 0.675 9.273 9.341 1.00 78.06 95 HIS A CA 1
ATOM 792 C C . HIS A 1 95 ? 0.295 10.745 9.160 1.00 78.06 95 HIS A C 1
ATOM 794 O O . HIS A 1 95 ? -0.807 11.060 8.724 1.00 78.06 95 HIS A O 1
ATOM 800 N N . ARG A 1 96 ? 1.218 11.675 9.436 1.00 70.75 96 ARG A N 1
ATOM 801 C CA . ARG A 1 96 ? 0.979 13.113 9.199 1.00 70.75 96 ARG A CA 1
ATOM 802 C C . ARG A 1 96 ? 0.649 13.418 7.743 1.00 70.75 96 ARG A C 1
ATOM 804 O O . ARG A 1 96 ? -0.119 14.332 7.479 1.00 70.75 96 ARG A O 1
ATOM 811 N N . VAL A 1 97 ? 1.213 12.647 6.812 1.00 62.22 97 VAL A N 1
ATOM 812 C CA . VAL A 1 97 ? 0.970 12.802 5.366 1.00 62.22 97 VAL A CA 1
ATOM 813 C C . VAL A 1 97 ? -0.495 12.564 4.990 1.00 62.22 97 VAL A C 1
ATOM 815 O O . VAL A 1 97 ? -0.967 13.058 3.964 1.00 62.22 97 VAL A O 1
ATOM 818 N N . ASP A 1 98 ? -1.217 11.836 5.840 1.00 62.53 98 ASP A N 1
ATOM 819 C CA . ASP A 1 98 ? -2.633 11.559 5.686 1.00 62.53 98 ASP A CA 1
ATOM 820 C C . ASP A 1 98 ? -3.529 12.626 6.328 1.00 62.53 98 ASP A C 1
ATOM 822 O O . ASP A 1 98 ? -4.659 12.831 5.895 1.00 62.53 98 ASP A O 1
ATOM 826 N N . THR A 1 99 ? -3.014 13.353 7.320 1.00 60.47 99 THR A N 1
ATOM 827 C CA . THR A 1 99 ? -3.724 14.404 8.053 1.00 60.47 99 THR A CA 1
ATOM 828 C C . THR A 1 99 ? -3.139 15.768 7.678 1.00 60.47 99 THR A C 1
ATOM 830 O O . THR A 1 99 ? -2.337 16.344 8.408 1.00 60.47 99 THR A O 1
ATOM 833 N N . ILE A 1 100 ? -3.516 16.290 6.506 1.00 59.53 100 ILE A N 1
ATOM 834 C CA . ILE A 1 100 ? -2.924 17.510 5.907 1.00 59.53 100 ILE A CA 1
ATOM 835 C C . ILE A 1 100 ? -3.227 18.791 6.724 1.00 59.53 100 ILE A C 1
ATOM 837 O O . ILE A 1 100 ? -2.593 19.837 6.531 1.00 59.53 100 ILE A O 1
ATOM 841 N N . ASP A 1 101 ? -4.196 18.737 7.644 1.00 67.81 101 ASP A N 1
ATOM 842 C CA . ASP A 1 101 ? -4.675 19.915 8.362 1.00 67.81 101 ASP A CA 1
ATOM 843 C C . ASP A 1 101 ? -4.222 19.997 9.822 1.00 67.81 101 ASP A C 1
ATOM 845 O O . ASP A 1 101 ? -4.336 19.042 10.587 1.00 67.81 101 ASP A O 1
ATOM 849 N N . ARG A 1 102 ? -3.773 21.189 10.225 1.00 72.31 102 ARG A N 1
ATOM 850 C CA . ARG A 1 102 ? -3.278 21.477 11.575 1.00 72.31 102 ARG A CA 1
ATOM 851 C C . ARG A 1 102 ? -4.366 21.296 12.634 1.00 72.31 102 ARG A C 1
ATOM 853 O O . ARG A 1 102 ? -4.073 20.775 13.701 1.00 72.31 102 ARG A O 1
ATOM 860 N N . VAL A 1 103 ? -5.612 21.631 12.301 1.00 76.19 103 VAL A N 1
ATOM 861 C CA . VAL A 1 103 ? -6.776 21.413 13.180 1.00 76.19 103 VAL A CA 1
ATOM 862 C C . VAL A 1 103 ? -6.902 19.936 13.577 1.00 76.19 103 VAL A C 1
ATOM 864 O O . VAL A 1 103 ? -7.326 19.614 14.681 1.00 76.19 103 VAL A O 1
ATOM 867 N N . TYR A 1 104 ? -6.493 19.012 12.707 1.00 76.25 104 TYR A N 1
ATOM 868 C CA . TYR A 1 104 ? -6.515 17.583 13.012 1.00 76.25 104 TYR A CA 1
ATOM 869 C C . TYR A 1 104 ? -5.330 17.107 13.815 1.00 76.25 104 TYR A C 1
ATOM 871 O O . TYR A 1 104 ? -5.498 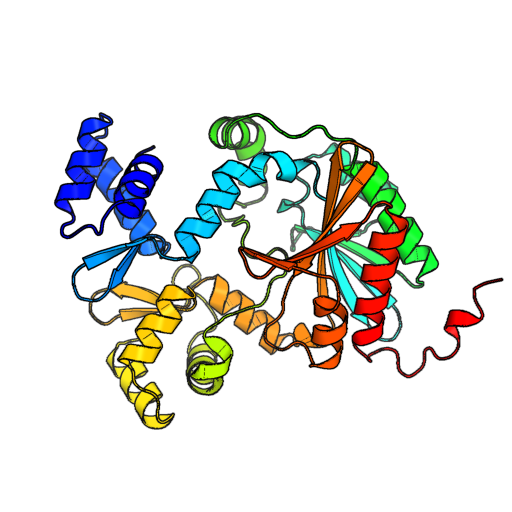16.253 14.682 1.00 76.25 104 TYR A O 1
ATOM 879 N N . GLU A 1 105 ? -4.154 17.677 13.565 1.00 79.62 105 GLU A N 1
ATOM 880 C CA . GLU A 1 105 ? -3.033 17.483 14.474 1.00 79.62 105 GLU A CA 1
ATOM 881 C C . GLU A 1 105 ? -3.443 17.892 15.900 1.00 79.62 105 GLU A C 1
ATOM 883 O O . GLU A 1 105 ? -3.176 17.148 16.836 1.00 79.62 105 GLU A O 1
ATOM 888 N N . GLU A 1 106 ? -4.145 19.018 16.058 1.00 84.06 106 GLU A N 1
ATOM 889 C CA . GLU A 1 106 ? -4.635 19.526 17.346 1.00 84.06 106 GLU A CA 1
ATOM 890 C C . GLU A 1 106 ? -5.673 18.584 17.984 1.00 84.06 106 GLU A C 1
ATOM 892 O O . GLU A 1 106 ? -5.446 18.129 19.106 1.00 84.06 106 GLU A O 1
ATOM 897 N N . LYS A 1 107 ? -6.713 18.158 17.249 1.00 84.69 107 LYS A N 1
ATOM 898 C CA . LYS A 1 107 ? -7.703 17.175 17.745 1.00 84.69 107 LYS A CA 1
ATOM 899 C C . LYS A 1 107 ? -7.075 15.843 18.174 1.00 84.69 107 LYS A C 1
ATOM 901 O O . LYS A 1 107 ? -7.473 15.258 19.177 1.00 84.69 107 LYS A O 1
ATOM 906 N N . LEU A 1 108 ? -6.080 15.338 17.437 1.00 86.81 108 LEU A N 1
ATOM 907 C CA . LEU A 1 108 ? -5.370 14.113 17.827 1.00 86.81 108 LEU A CA 1
ATOM 908 C C . LEU A 1 108 ? -4.623 14.302 19.156 1.00 86.81 108 LEU A C 1
ATOM 910 O O . LEU A 1 108 ? -4.638 13.410 20.005 1.00 86.81 108 LEU A O 1
ATOM 914 N N . MET A 1 109 ? -3.994 15.461 19.361 1.00 86.56 109 MET A N 1
ATOM 915 C CA . MET A 1 109 ? -3.315 15.770 20.622 1.00 86.56 109 MET A CA 1
ATOM 916 C C . MET A 1 109 ? -4.305 15.918 21.789 1.00 86.56 109 MET A C 1
ATOM 918 O O . MET A 1 109 ? -4.022 15.405 22.872 1.00 86.56 109 MET A O 1
ATOM 922 N N . GLU A 1 110 ? -5.467 16.544 21.572 1.00 87.94 110 GLU A N 1
ATOM 923 C CA . GLU A 1 110 ? -6.569 16.615 22.553 1.00 87.94 110 GLU A CA 1
ATOM 924 C C . GLU A 1 110 ? -7.050 15.214 22.957 1.00 87.94 110 GLU A C 1
ATOM 926 O O . GLU A 1 110 ? -7.245 14.918 24.136 1.00 87.94 110 GLU A O 1
ATOM 931 N N . GLU A 1 111 ? -7.118 14.300 21.988 1.00 86.81 111 GLU A N 1
ATOM 932 C CA . GLU A 1 111 ? -7.461 12.891 22.190 1.00 86.81 111 GLU A CA 1
ATOM 933 C C . GLU A 1 111 ? -6.302 12.025 22.714 1.00 86.81 111 GLU A C 1
ATOM 935 O O . GLU A 1 111 ? -6.346 10.787 22.653 1.00 86.81 111 GLU A O 1
ATOM 940 N N . LYS A 1 112 ? -5.265 12.670 23.265 1.00 88.94 112 LYS A N 1
ATOM 941 C CA . LYS A 1 112 ? -4.095 12.055 23.907 1.00 88.94 112 LYS A CA 1
ATOM 942 C C . LYS A 1 112 ? -3.297 11.130 22.985 1.00 88.94 112 LYS A C 1
ATOM 944 O O . LYS A 1 112 ? -2.665 10.179 23.448 1.00 88.94 112 LYS A O 1
ATOM 949 N N . TRP A 1 113 ? -3.297 11.389 21.678 1.00 91.81 113 TRP A N 1
ATOM 950 C CA . TRP A 1 113 ? -2.384 10.698 20.772 1.00 91.81 113 TRP A CA 1
ATOM 951 C C . TRP A 1 113 ? -0.958 11.193 20.990 1.00 91.81 113 TRP A C 1
ATOM 953 O O . TRP A 1 113 ? -0.691 12.386 21.115 1.00 91.81 113 TRP A O 1
ATOM 963 N N . SER A 1 114 ? -0.010 10.262 20.988 1.00 90.62 114 SER A N 1
ATOM 964 C CA . SER A 1 114 ? 1.407 10.600 21.078 1.00 90.62 114 SER A CA 1
ATOM 965 C C . SER A 1 114 ? 1.982 10.876 19.688 1.00 90.62 114 SER A C 1
ATOM 967 O O . SER A 1 114 ? 1.712 10.152 18.727 1.00 90.62 114 SER A O 1
ATOM 969 N N . ARG A 1 115 ? 2.798 11.928 19.569 1.00 87.44 115 ARG A N 1
ATOM 970 C CA . ARG A 1 115 ? 3.435 12.332 18.309 1.00 87.44 115 ARG A CA 1
ATOM 971 C C . ARG A 1 115 ? 4.863 11.802 18.230 1.00 87.44 115 ARG A C 1
ATOM 973 O O . ARG A 1 115 ? 5.715 12.174 19.031 1.00 87.44 115 ARG A O 1
ATOM 980 N N . ASN A 1 116 ? 5.162 11.022 17.196 1.00 81.12 116 ASN A N 1
ATOM 981 C CA . ASN A 1 116 ? 6.530 10.689 16.816 1.00 81.12 116 ASN A CA 1
ATOM 982 C C . ASN A 1 116 ? 6.990 11.640 15.701 1.00 81.12 116 ASN A C 1
ATOM 984 O O . ASN A 1 116 ? 6.576 11.511 14.547 1.00 81.12 116 ASN A O 1
ATOM 988 N N . LYS A 1 117 ? 7.838 12.611 16.061 1.00 75.56 117 LYS A N 1
ATOM 989 C CA . LYS A 1 117 ? 8.338 13.635 15.130 1.00 75.56 117 LYS A CA 1
ATOM 990 C C . LYS A 1 117 ? 9.226 13.034 14.037 1.00 75.56 117 LYS A C 1
ATOM 992 O O . LYS A 1 117 ? 9.078 13.410 12.883 1.00 75.56 117 LYS A O 1
ATOM 997 N N . THR A 1 118 ? 10.092 12.083 14.379 1.00 71.62 118 THR A N 1
ATOM 998 C CA . THR A 1 118 ? 11.035 11.464 13.434 1.00 71.62 118 THR A CA 1
ATOM 999 C C . THR A 1 118 ? 10.314 10.680 12.343 1.00 71.62 118 THR A C 1
ATOM 1001 O O . THR A 1 118 ? 10.613 10.834 11.166 1.00 71.62 118 THR A O 1
ATOM 1004 N N . LEU A 1 119 ? 9.322 9.878 12.727 1.00 68.06 119 LEU A N 1
ATOM 1005 C CA . LEU A 1 119 ? 8.551 9.032 11.813 1.00 68.06 119 LEU A CA 1
ATOM 1006 C C . LEU A 1 119 ? 7.301 9.726 11.262 1.00 68.06 119 LEU A C 1
ATOM 1008 O O . LEU A 1 119 ? 6.495 9.073 10.605 1.00 68.06 119 LEU A O 1
ATOM 1012 N N . GLN A 1 120 ? 7.124 11.020 11.563 1.00 75.50 120 GLN A N 1
ATOM 1013 C CA . GLN A 1 120 ? 6.001 11.843 11.108 1.00 75.50 120 GLN A CA 1
ATOM 1014 C C . GLN A 1 120 ? 4.642 11.147 11.312 1.00 75.50 120 GLN A C 1
ATOM 1016 O O . GLN A 1 120 ? 3.807 11.112 10.412 1.00 75.50 120 GLN A O 1
ATOM 1021 N N . ARG A 1 121 ? 4.422 10.556 12.494 1.00 81.62 121 ARG A N 1
ATOM 1022 C CA . ARG A 1 121 ? 3.213 9.767 12.791 1.00 81.62 121 ARG A CA 1
ATOM 1023 C C . ARG A 1 121 ? 2.653 10.044 14.179 1.00 81.62 121 ARG A C 1
ATOM 1025 O O . ARG A 1 121 ? 3.410 10.318 15.112 1.00 81.62 121 ARG A O 1
ATOM 1032 N N . TYR A 1 122 ? 1.343 9.902 14.309 1.00 87.50 122 TYR A N 1
ATOM 1033 C CA . TYR A 1 122 ? 0.624 9.841 15.575 1.00 87.50 122 TYR A CA 1
ATOM 1034 C C . TYR A 1 122 ? 0.355 8.388 15.938 1.00 87.50 122 TYR A C 1
ATOM 1036 O O . TYR A 1 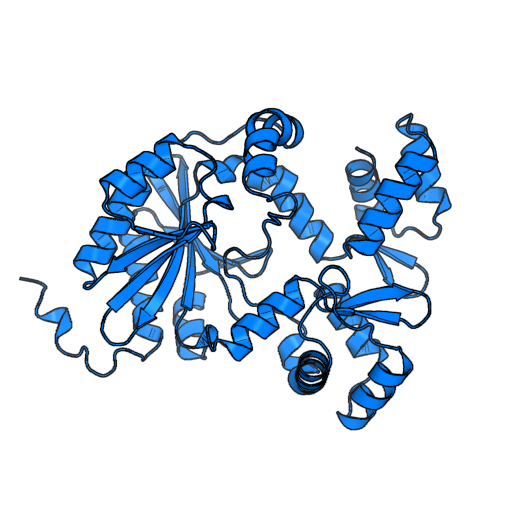122 ? 0.132 7.557 15.054 1.00 87.50 122 TYR A O 1
ATOM 1044 N N . LYS A 1 123 ? 0.397 8.078 17.233 1.00 91.94 123 LYS A N 1
ATOM 1045 C CA . LYS A 1 123 ? 0.095 6.739 17.735 1.00 91.94 123 LYS A CA 1
ATOM 1046 C C . LYS A 1 123 ? -0.678 6.768 19.051 1.00 91.94 123 LYS A C 1
ATOM 1048 O O . LYS A 1 123 ? -0.421 7.627 19.903 1.00 91.94 123 LYS A O 1
ATOM 1053 N N . LYS A 1 124 ? -1.569 5.796 19.224 1.00 93.44 124 LYS A N 1
ATOM 1054 C CA . LYS A 1 124 ? -2.363 5.580 20.436 1.00 93.44 124 LYS A CA 1
ATOM 1055 C C . LYS A 1 124 ? -2.390 4.094 20.780 1.00 93.44 124 LYS A C 1
ATOM 1057 O O . LYS A 1 124 ? -2.602 3.261 19.903 1.00 93.44 124 LYS A O 1
ATOM 1062 N N . LYS A 1 125 ? -2.130 3.778 22.050 1.00 94.75 125 LYS A N 1
ATOM 1063 C CA . LYS A 1 125 ? -2.259 2.425 22.598 1.00 94.75 125 LYS A CA 1
ATOM 1064 C C . LYS A 1 125 ? -3.723 2.205 22.965 1.00 94.75 125 LYS A C 1
ATOM 1066 O O . LYS A 1 125 ? -4.298 3.071 23.612 1.00 94.75 125 LYS A O 1
ATOM 1071 N N . ILE A 1 126 ? -4.285 1.085 22.536 1.00 92.12 126 ILE A N 1
ATOM 1072 C CA . ILE A 1 126 ? -5.665 0.682 22.784 1.00 92.12 126 ILE A CA 1
ATOM 1073 C C . ILE A 1 126 ? -5.624 -0.652 23.512 1.00 92.12 126 ILE A C 1
ATOM 1075 O O . ILE A 1 126 ? -5.049 -1.613 23.007 1.00 92.12 126 ILE A O 1
ATOM 1079 N N . ASN A 1 127 ? -6.214 -0.699 24.699 1.00 89.75 127 ASN A N 1
ATOM 1080 C CA . ASN A 1 127 ? -6.183 -1.873 25.569 1.00 89.75 127 ASN A CA 1
ATOM 1081 C C . ASN A 1 127 ? -7.527 -2.608 25.574 1.00 89.75 127 ASN A C 1
ATOM 1083 O O . ASN A 1 127 ? -7.672 -3.594 26.289 1.00 89.75 127 ASN A O 1
ATOM 1087 N N . SER A 1 128 ? -8.526 -2.127 24.818 1.00 87.69 128 SER A N 1
ATOM 1088 C CA . SER A 1 128 ? -9.780 -2.854 24.636 1.00 87.69 128 SER A CA 1
ATOM 1089 C C . SER A 1 128 ? -10.531 -2.589 23.344 1.00 87.69 128 SER A C 1
ATOM 1091 O O . SER A 1 128 ? -10.361 -1.543 22.727 1.00 87.69 128 SER A O 1
ATOM 1093 N N . PHE A 1 129 ? -11.419 -3.514 22.960 1.00 89.38 129 PHE A N 1
ATOM 1094 C CA . PHE A 1 129 ? -12.340 -3.293 21.843 1.00 89.38 129 PHE A CA 1
ATOM 1095 C C . PHE A 1 129 ? -13.331 -2.150 22.091 1.00 89.38 129 PHE A C 1
ATOM 1097 O O . PHE A 1 129 ? -13.614 -1.400 21.164 1.00 89.38 129 PHE A O 1
ATOM 1104 N N . SER A 1 130 ? -13.772 -1.917 23.330 1.00 90.56 130 SER A N 1
ATOM 1105 C CA . SER A 1 130 ? -14.561 -0.714 23.643 1.00 90.56 130 SER A CA 1
ATOM 1106 C C . SER A 1 130 ? -13.736 0.568 23.448 1.00 90.56 130 SER A C 1
ATOM 1108 O O . SER A 1 130 ? -14.211 1.556 22.886 1.00 90.56 130 SER A O 1
ATOM 1110 N N . GLU A 1 131 ? -12.455 0.551 23.833 1.00 92.81 131 GLU A N 1
ATOM 1111 C CA . GLU A 1 131 ? -11.541 1.666 23.574 1.00 92.81 131 GLU A CA 1
ATOM 1112 C C . GLU A 1 131 ? -11.248 1.835 22.069 1.00 92.81 131 GLU A C 1
ATOM 1114 O O . GLU A 1 131 ? -11.125 2.970 21.597 1.00 92.81 131 GLU A O 1
ATOM 1119 N N . LEU A 1 132 ? -11.190 0.737 21.305 1.00 92.06 132 LEU A N 1
ATOM 1120 C CA . LEU A 1 132 ? -11.079 0.742 19.843 1.00 92.06 132 LEU A CA 1
ATOM 1121 C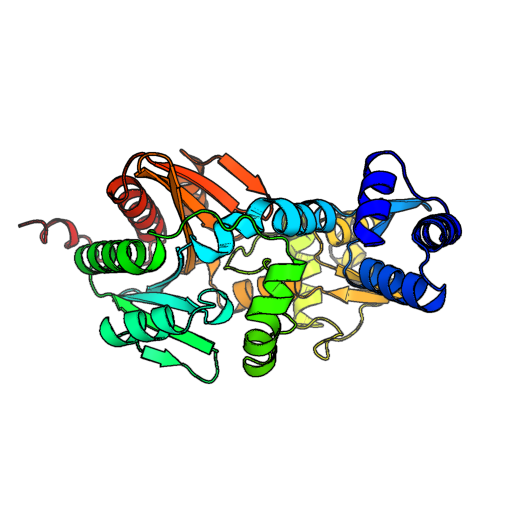 C . LEU A 1 132 ? -12.290 1.418 19.204 1.00 92.06 132 LEU A C 1
ATOM 1123 O O . LEU A 1 132 ? -12.119 2.349 18.418 1.00 92.06 132 LEU A O 1
ATOM 1127 N N . GLU A 1 133 ? -13.494 0.988 19.579 1.00 94.50 133 GLU A N 1
ATOM 1128 C CA . GLU A 1 133 ? -14.756 1.562 19.119 1.00 94.50 133 GLU A CA 1
ATOM 1129 C C . GLU A 1 133 ? -14.810 3.063 19.411 1.00 94.50 133 GLU A C 1
ATOM 1131 O O . GLU A 1 133 ? -14.970 3.868 18.494 1.00 94.50 133 GLU A O 1
ATOM 1136 N N . ASN A 1 134 ? -14.568 3.463 20.663 1.00 93.19 134 ASN A N 1
ATOM 1137 C CA . ASN A 1 134 ? -14.557 4.871 21.060 1.00 93.19 134 ASN A CA 1
ATOM 1138 C C . ASN A 1 134 ? -13.510 5.677 20.270 1.00 93.19 134 ASN A C 1
ATOM 1140 O O . ASN A 1 134 ? -13.779 6.787 19.806 1.00 93.19 134 ASN A O 1
ATOM 1144 N N . THR A 1 135 ? -12.320 5.108 20.059 1.00 92.50 135 THR A N 1
ATOM 1145 C CA . THR A 1 135 ? -11.264 5.756 19.273 1.00 92.50 135 THR A CA 1
ATOM 1146 C C . THR A 1 135 ? -11.695 5.962 17.821 1.00 92.50 135 THR A C 1
ATOM 1148 O O . THR A 1 135 ? -11.529 7.064 17.300 1.00 92.50 135 THR A O 1
ATOM 1151 N N . ILE A 1 136 ? -12.286 4.954 17.173 1.00 92.81 136 ILE A N 1
ATOM 1152 C CA . ILE A 1 136 ? -12.774 5.071 15.792 1.00 92.81 136 ILE A CA 1
ATOM 1153 C C . ILE A 1 136 ? -13.941 6.063 15.705 1.00 92.81 136 ILE A C 1
ATOM 1155 O O . ILE A 1 136 ? -13.944 6.899 14.803 1.00 92.81 136 ILE A O 1
ATOM 1159 N N . CYS A 1 137 ? -14.880 6.051 16.654 1.00 91.50 137 CYS A N 1
ATOM 1160 C CA . CYS A 1 137 ? -15.977 7.021 16.730 1.00 91.50 137 CYS A CA 1
ATOM 1161 C C . CYS A 1 137 ? -15.463 8.464 16.812 1.00 91.50 137 CYS A C 1
ATOM 1163 O O . CYS A 1 137 ? -15.906 9.326 16.050 1.00 91.50 137 CYS A O 1
ATOM 1165 N N . LYS A 1 138 ? -14.478 8.723 17.677 1.00 89.81 138 LYS A N 1
ATOM 1166 C CA . LYS A 1 138 ? -13.853 10.045 17.828 1.00 89.81 138 LYS A CA 1
ATOM 1167 C C . LYS A 1 138 ? -13.089 10.479 16.586 1.00 89.81 138 LYS A C 1
ATOM 1169 O O . LYS A 1 138 ? -13.218 11.625 16.163 1.00 89.81 138 LYS A O 1
ATOM 1174 N N . LEU A 1 139 ? -12.333 9.569 15.971 1.00 87.31 139 LEU A N 1
ATOM 1175 C CA . LEU A 1 139 ? -11.672 9.840 14.696 1.00 87.31 139 LEU A CA 1
ATOM 1176 C C . LEU A 1 139 ? -12.705 10.159 13.608 1.00 87.31 139 LEU A C 1
ATOM 1178 O O . LEU A 1 139 ? -12.585 11.168 12.921 1.00 87.31 139 LEU A O 1
ATOM 1182 N N . ASN A 1 140 ? -13.764 9.366 13.479 1.00 85.75 140 ASN A N 1
ATOM 1183 C CA . ASN A 1 140 ? -14.805 9.632 12.496 1.00 85.75 140 ASN A CA 1
ATOM 1184 C C . ASN A 1 140 ? -15.518 10.971 12.752 1.00 85.75 140 ASN A C 1
ATOM 1186 O O . ASN A 1 140 ? -15.790 11.695 11.802 1.00 85.75 140 ASN A O 1
ATOM 1190 N N . GLY A 1 141 ? -15.764 11.352 14.008 1.00 82.25 141 GLY A N 1
ATOM 1191 C CA . GLY A 1 141 ? -16.283 12.683 14.342 1.00 82.25 141 GLY A CA 1
ATOM 1192 C C . GLY A 1 141 ? -15.300 13.807 13.996 1.00 82.25 141 GLY A C 1
ATOM 1193 O O . GLY A 1 141 ? -15.684 14.839 13.454 1.00 82.25 141 GLY A O 1
ATOM 1194 N N . ALA A 1 142 ? -14.003 13.606 14.241 1.00 78.12 142 ALA A N 1
ATOM 1195 C CA . ALA A 1 142 ? -12.981 14.594 13.919 1.00 78.12 142 ALA A CA 1
ATOM 1196 C C . ALA A 1 142 ? -12.820 14.795 12.403 1.00 78.12 142 ALA A C 1
ATOM 1198 O O . ALA A 1 142 ? -12.765 15.940 11.953 1.00 78.12 142 ALA A O 1
ATOM 1199 N N . PHE A 1 143 ? -12.748 13.708 11.633 1.00 73.44 143 PHE A N 1
ATOM 1200 C CA . PHE A 1 143 ? -12.346 13.699 10.222 1.00 73.44 143 PHE A CA 1
ATOM 1201 C C . PHE A 1 143 ? -13.517 13.548 9.228 1.00 73.44 143 PHE A C 1
ATOM 1203 O O . PHE A 1 143 ? -13.412 13.986 8.084 1.00 73.44 143 PHE A O 1
ATOM 1210 N N . GLY A 1 144 ? -14.642 12.963 9.644 1.00 61.22 144 GLY A N 1
ATOM 1211 C CA . GLY A 1 144 ? -15.742 12.525 8.777 1.00 61.22 144 GLY A CA 1
ATOM 1212 C C . GLY A 1 144 ? -16.836 13.560 8.496 1.00 61.22 144 GLY A C 1
ATOM 1213 O O . GLY A 1 144 ? -17.808 13.238 7.817 1.00 61.22 144 GLY A O 1
ATOM 1214 N N . GLU A 1 145 ? -16.735 14.793 8.993 1.00 61.66 145 GLU A N 1
ATOM 1215 C CA . GLU A 1 145 ? -17.704 15.873 8.705 1.00 61.66 145 GLU A CA 1
ATOM 1216 C C . GLU A 1 145 ? -17.369 16.696 7.450 1.00 61.66 145 GLU A C 1
ATOM 1218 O O . GLU A 1 145 ? -18.065 17.658 7.138 1.00 61.66 145 GLU A O 1
ATOM 1223 N N . ARG A 1 146 ? -16.313 16.344 6.708 1.00 65.62 146 ARG A N 1
ATOM 1224 C CA . ARG A 1 146 ? -15.887 17.119 5.537 1.00 65.62 146 ARG A CA 1
ATOM 1225 C C . ARG A 1 146 ? -16.707 16.810 4.290 1.00 65.62 146 ARG A C 1
ATOM 1227 O O . ARG A 1 146 ? -16.980 15.653 3.980 1.00 65.62 146 ARG A O 1
ATOM 1234 N N . GLU A 1 147 ? -17.023 17.863 3.543 1.00 61.75 147 GLU A N 1
ATOM 1235 C CA . GLU A 1 147 ? -17.553 17.749 2.187 1.00 61.75 147 GLU A CA 1
ATOM 1236 C C . GLU A 1 147 ? -16.497 17.186 1.223 1.00 61.75 147 GLU A C 1
ATOM 1238 O O . GLU A 1 147 ? -15.288 17.309 1.449 1.00 61.75 147 GLU A O 1
ATOM 1243 N N . GLU A 1 148 ? -16.961 16.561 0.136 1.00 69.88 148 GLU A N 1
ATOM 1244 C CA . GLU A 1 148 ? -16.084 16.098 -0.942 1.00 69.88 148 GLU A CA 1
ATOM 1245 C C . GLU A 1 148 ? -15.284 17.286 -1.505 1.00 69.88 148 GLU A C 1
ATOM 1247 O O . GLU A 1 148 ? -15.822 18.346 -1.825 1.00 69.88 148 GLU A O 1
ATOM 1252 N N . TYR A 1 149 ? -13.971 17.117 -1.635 1.00 67.94 149 TYR A N 1
ATOM 1253 C CA . TYR A 1 149 ? -13.096 18.164 -2.143 1.00 67.94 149 TYR A CA 1
ATOM 1254 C C . TYR A 1 149 ? -13.184 18.245 -3.672 1.00 67.94 149 TYR A C 1
ATOM 1256 O O . TYR A 1 149 ? -12.623 17.423 -4.388 1.00 67.94 149 TYR A O 1
ATOM 1264 N N . HIS A 1 150 ? -13.889 19.244 -4.197 1.00 69.81 150 HIS A N 1
ATOM 1265 C CA . HIS A 1 150 ? -14.148 19.355 -5.638 1.00 69.81 150 HIS A CA 1
ATOM 1266 C C . HIS A 1 150 ? -13.072 20.104 -6.444 1.00 69.81 150 HIS A C 1
ATOM 1268 O O . HIS A 1 150 ? -13.242 20.282 -7.648 1.00 69.81 150 HIS A O 1
ATOM 1274 N N . LYS A 1 151 ? -11.972 20.544 -5.816 1.00 67.31 151 LYS A N 1
ATOM 1275 C CA . LYS A 1 151 ? -10.900 21.261 -6.527 1.00 67.31 151 LYS A CA 1
ATOM 1276 C C . LYS A 1 151 ? -9.944 20.302 -7.235 1.00 67.31 151 LYS A C 1
ATOM 1278 O O . LYS A 1 151 ? -9.808 19.139 -6.855 1.00 67.31 151 LYS A O 1
ATOM 1283 N N . SER A 1 152 ? -9.259 20.808 -8.254 1.00 66.31 152 SER A N 1
ATOM 1284 C CA . SER A 1 152 ? -8.267 20.064 -9.030 1.00 66.31 152 SER A CA 1
ATOM 1285 C C . SER A 1 152 ? -7.016 19.701 -8.211 1.00 66.31 152 SER A C 1
ATOM 1287 O O . SER A 1 152 ? -6.719 20.297 -7.171 1.00 66.31 152 SER A O 1
ATOM 1289 N N . LEU A 1 153 ? -6.233 18.729 -8.699 1.00 64.94 153 LEU A N 1
ATOM 1290 C CA . LEU A 1 153 ? -4.941 18.361 -8.102 1.00 64.94 153 LEU A CA 1
ATOM 12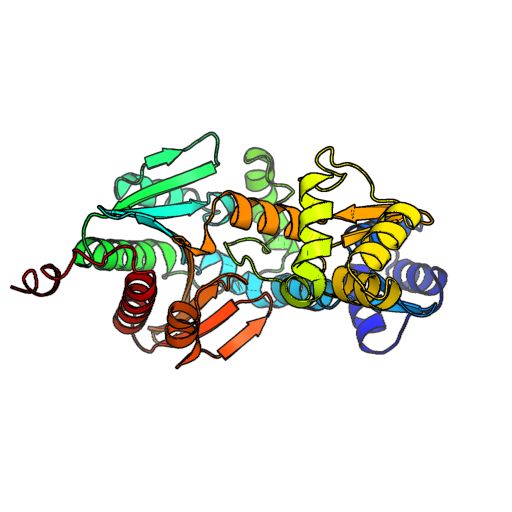91 C C . LEU A 1 153 ? -3.985 19.559 -8.008 1.00 64.94 153 LEU A C 1
ATOM 1293 O O . LEU A 1 153 ? -3.282 19.699 -7.012 1.00 64.94 153 LEU A O 1
ATOM 1297 N N . GLU A 1 154 ? -3.976 20.424 -9.020 1.00 65.38 154 GLU A N 1
ATOM 1298 C CA . GLU A 1 154 ? -3.139 21.624 -9.073 1.00 65.38 154 GLU A CA 1
ATOM 1299 C C . GLU A 1 154 ? -3.515 22.631 -7.983 1.00 65.38 154 GLU A C 1
ATOM 1301 O O . GLU A 1 154 ? -2.643 23.152 -7.286 1.00 65.38 154 GLU A O 1
ATOM 1306 N N . GLU A 1 155 ? -4.812 22.835 -7.755 1.00 68.50 155 GLU A N 1
ATOM 1307 C CA . GLU A 1 155 ? -5.303 23.673 -6.662 1.00 68.50 155 GLU A CA 1
ATOM 1308 C C . GLU A 1 155 ? -4.977 23.069 -5.293 1.00 68.50 155 GLU A C 1
ATOM 1310 O O . GLU A 1 155 ? -4.648 23.804 -4.362 1.00 68.50 155 GLU A O 1
ATOM 1315 N N . LEU A 1 156 ? -5.006 21.738 -5.157 1.00 65.88 156 LEU A N 1
ATOM 1316 C CA . LEU A 1 156 ? -4.603 21.063 -3.922 1.00 65.88 156 LEU A CA 1
ATOM 1317 C C . LEU A 1 156 ? -3.096 21.203 -3.668 1.00 65.88 156 LEU A C 1
ATOM 1319 O O . LEU A 1 156 ? -2.684 21.468 -2.537 1.00 65.88 156 LEU A O 1
ATOM 1323 N N . ILE A 1 157 ? -2.269 21.045 -4.705 1.00 63.47 157 ILE A N 1
ATOM 1324 C CA . ILE A 1 157 ? -0.820 21.273 -4.628 1.00 63.47 157 ILE A CA 1
ATOM 1325 C C . ILE A 1 157 ? -0.539 22.741 -4.313 1.00 63.47 157 ILE A C 1
ATOM 1327 O O . ILE A 1 157 ? 0.304 23.025 -3.476 1.00 63.47 157 ILE A O 1
ATOM 1331 N N . THR A 1 158 ? -1.267 23.682 -4.896 1.00 64.56 158 THR A N 1
ATOM 1332 C CA . THR A 1 158 ? -1.081 25.107 -4.597 1.00 64.56 158 THR A CA 1
ATOM 1333 C C . THR A 1 158 ? -1.485 25.432 -3.158 1.00 64.56 158 THR A C 1
ATOM 1335 O O . THR A 1 158 ? -0.744 26.091 -2.432 1.00 64.56 158 THR A O 1
ATOM 1338 N N . ALA A 1 159 ? -2.630 24.917 -2.702 1.00 65.50 159 ALA A N 1
ATOM 1339 C CA . ALA A 1 159 ? -3.155 25.191 -1.366 1.00 65.50 159 ALA A CA 1
ATOM 1340 C C . ALA A 1 159 ? -2.348 24.517 -0.241 1.00 65.50 159 ALA A C 1
ATOM 1342 O O . ALA A 1 159 ? -2.231 25.065 0.855 1.00 65.50 159 ALA A O 1
ATOM 1343 N N . TYR A 1 160 ? -1.799 23.323 -0.490 1.00 60.84 160 TYR A N 1
ATOM 1344 C CA . TYR A 1 160 ? -1.181 22.490 0.550 1.00 60.84 160 TYR A CA 1
ATOM 1345 C C . TYR A 1 160 ? 0.261 22.052 0.242 1.00 60.84 160 TYR A C 1
ATOM 1347 O O . TYR A 1 160 ? 0.906 21.438 1.093 1.00 60.84 160 TYR A O 1
ATOM 1355 N N . GLY A 1 161 ? 0.803 22.367 -0.933 1.00 57.41 161 GLY A N 1
ATOM 1356 C CA . GLY A 1 161 ? 2.147 21.973 -1.376 1.00 57.41 161 GLY A CA 1
ATOM 1357 C C . GLY A 1 161 ? 3.254 22.574 -0.521 1.00 57.41 161 GLY A C 1
ATOM 1358 O O . GLY A 1 161 ? 4.185 21.866 -0.150 1.00 57.41 161 GLY A O 1
ATOM 1359 N N . THR A 1 162 ? 3.109 23.823 -0.073 1.00 55.50 162 THR A N 1
ATOM 1360 C CA . THR A 1 162 ? 4.070 24.451 0.850 1.00 55.50 162 THR A CA 1
ATOM 1361 C C . THR A 1 162 ? 4.109 23.732 2.203 1.00 55.50 162 THR A C 1
ATOM 1363 O O . THR A 1 162 ? 5.186 23.509 2.755 1.00 55.50 162 THR A O 1
ATOM 1366 N N . ARG A 1 163 ? 2.958 23.256 2.714 1.00 56.44 163 ARG A N 1
ATOM 1367 C CA . ARG A 1 163 ? 2.920 22.415 3.930 1.00 56.44 163 ARG A CA 1
ATOM 1368 C C . ARG A 1 163 ? 3.654 21.082 3.715 1.00 56.44 163 ARG A C 1
ATOM 1370 O O . ARG A 1 163 ? 4.340 20.636 4.631 1.00 56.44 163 ARG A O 1
ATOM 1377 N N . ARG A 1 164 ? 3.568 20.496 2.512 1.00 53.50 164 ARG A N 1
ATOM 1378 C CA . ARG A 1 164 ? 4.268 19.251 2.125 1.00 53.50 164 ARG A CA 1
ATOM 1379 C C . ARG A 1 164 ? 5.787 19.422 2.008 1.00 53.50 164 ARG A C 1
ATOM 1381 O O . ARG A 1 164 ? 6.541 18.532 2.394 1.00 53.50 164 ARG A O 1
ATOM 1388 N N . ILE A 1 165 ? 6.256 20.581 1.545 1.00 48.53 165 ILE A N 1
ATOM 1389 C CA . ILE A 1 165 ? 7.691 20.912 1.503 1.00 48.53 165 ILE A CA 1
ATOM 1390 C C . ILE A 1 165 ? 8.274 20.941 2.925 1.00 48.53 165 ILE A C 1
ATOM 1392 O O . ILE A 1 165 ? 9.318 20.342 3.184 1.00 48.53 165 ILE A O 1
ATOM 1396 N N . HIS A 1 166 ? 7.566 21.550 3.881 1.00 48.03 166 HIS A N 1
ATOM 1397 C CA . HIS A 1 166 ? 8.005 21.606 5.281 1.00 48.03 166 HIS A CA 1
ATOM 1398 C C . HIS A 1 166 ? 7.968 20.252 6.006 1.00 48.03 166 HIS A C 1
ATOM 1400 O O . HIS A 1 166 ? 8.671 20.072 7.001 1.00 48.03 166 HIS A O 1
ATOM 1406 N N . THR A 1 167 ? 7.199 19.280 5.512 1.00 48.84 167 THR A N 1
ATOM 1407 C CA . THR A 1 167 ? 7.232 17.894 6.002 1.00 48.84 167 THR A CA 1
ATOM 1408 C C . THR A 1 167 ? 8.275 17.022 5.294 1.00 48.84 167 THR A C 1
ATOM 1410 O O . THR A 1 167 ? 8.357 15.840 5.614 1.00 48.84 167 THR A O 1
ATOM 1413 N N . LYS A 1 168 ? 9.099 17.593 4.392 1.00 45.94 168 LYS A N 1
ATOM 1414 C CA . LYS A 1 168 ? 10.037 16.871 3.504 1.00 45.94 168 LYS A CA 1
ATOM 1415 C C . LYS A 1 168 ? 9.338 15.767 2.704 1.00 45.94 168 LYS A C 1
ATOM 1417 O O . LYS A 1 168 ? 9.854 14.665 2.555 1.00 45.94 168 LYS A O 1
ATOM 1422 N N . ASP A 1 169 ? 8.142 16.080 2.222 1.00 47.44 169 ASP A N 1
ATOM 1423 C CA . ASP A 1 169 ? 7.184 15.110 1.704 1.00 47.44 169 ASP A CA 1
ATOM 1424 C C . ASP A 1 169 ? 6.839 15.377 0.230 1.00 47.44 169 ASP A C 1
ATOM 1426 O O . ASP A 1 169 ? 5.678 15.496 -0.166 1.00 47.44 169 ASP A O 1
ATOM 1430 N N . SER A 1 170 ? 7.871 15.500 -0.608 1.00 37.28 170 SER A N 1
ATOM 1431 C CA . SER A 1 170 ? 7.719 15.488 -2.072 1.00 37.28 170 SER A CA 1
ATOM 1432 C C . SER A 1 170 ? 7.404 14.085 -2.614 1.00 37.28 170 SER A C 1
ATOM 1434 O O . SER A 1 170 ? 7.090 13.936 -3.791 1.00 37.28 170 SER A O 1
ATOM 1436 N N . THR A 1 171 ? 7.458 13.062 -1.752 1.00 37.53 171 THR A N 1
ATOM 1437 C CA . THR A 1 171 ? 7.309 11.641 -2.079 1.00 37.53 171 THR A CA 1
ATOM 1438 C C . THR A 1 171 ? 6.089 10.978 -1.431 1.00 37.53 171 THR A C 1
ATOM 1440 O O . THR A 1 171 ? 6.031 9.749 -1.430 1.00 37.53 171 THR A O 1
ATOM 1443 N N . ALA A 1 172 ? 5.085 11.726 -0.942 1.00 37.59 172 ALA A N 1
ATOM 1444 C CA . ALA A 1 172 ? 3.780 11.175 -0.535 1.00 37.59 172 ALA A CA 1
ATOM 1445 C C . ALA A 1 172 ? 2.988 10.644 -1.739 1.00 37.59 172 ALA A C 1
ATOM 1447 O O . ALA A 1 172 ? 1.935 11.158 -2.131 1.00 37.59 172 ALA A O 1
ATOM 1448 N N . TRP A 1 173 ? 3.519 9.574 -2.311 1.00 44.38 173 TRP A N 1
ATOM 1449 C CA . TRP A 1 173 ? 2.817 8.635 -3.139 1.00 44.38 173 TRP A CA 1
ATOM 1450 C C . TRP A 1 173 ? 1.690 8.039 -2.304 1.00 44.38 173 TRP A C 1
ATOM 1452 O O . TRP A 1 173 ? 1.897 7.500 -1.218 1.00 44.38 173 TRP A O 1
ATOM 1462 N N . ILE A 1 174 ? 0.490 8.095 -2.871 1.00 40.97 174 ILE A N 1
ATOM 1463 C CA . ILE A 1 174 ? -0.753 7.479 -2.388 1.00 40.97 174 ILE A CA 1
ATOM 1464 C C . ILE A 1 174 ? -0.635 5.938 -2.275 1.00 40.97 174 ILE A C 1
ATOM 1466 O O . ILE A 1 174 ? -1.553 5.260 -1.831 1.00 40.97 174 ILE A O 1
ATOM 1470 N N . ASN A 1 175 ? 0.522 5.358 -2.584 1.00 40.66 175 ASN A N 1
ATOM 1471 C CA . ASN A 1 175 ? 0.665 3.928 -2.812 1.00 40.66 175 ASN A CA 1
ATOM 1472 C C . ASN A 1 175 ? 1.112 3.087 -1.638 1.00 40.66 175 ASN A C 1
ATOM 1474 O O . ASN A 1 175 ? 1.349 1.900 -1.828 1.00 40.66 175 ASN A O 1
ATOM 1478 N N . PHE A 1 176 ? 1.208 3.642 -0.433 1.00 53.34 176 PHE A N 1
ATOM 1479 C CA . PHE A 1 176 ? 1.513 2.779 0.695 1.00 53.34 176 PHE A CA 1
ATOM 1480 C C . PHE A 1 176 ? 0.866 3.193 2.008 1.00 53.34 176 PHE A C 1
ATOM 1482 O O . PHE A 1 176 ? 1.499 3.204 3.059 1.00 53.34 176 PHE A O 1
ATOM 1489 N N . ARG A 1 177 ? -0.453 3.415 1.981 1.00 64.12 177 ARG A N 1
ATOM 1490 C CA . ARG A 1 177 ? -1.301 3.409 3.191 1.00 64.12 177 ARG A CA 1
ATOM 1491 C C . ARG A 1 177 ? -1.493 1.985 3.752 1.00 64.12 177 ARG A C 1
ATOM 1493 O O . ARG A 1 177 ? -2.572 1.632 4.203 1.00 64.12 177 ARG A O 1
ATOM 1500 N N . GLY A 1 178 ? -0.442 1.162 3.677 1.00 63.75 178 GLY A N 1
ATOM 1501 C CA . GLY A 1 178 ? -0.377 -0.186 4.238 1.00 63.75 178 GLY A CA 1
ATOM 1502 C C . GLY A 1 178 ? -0.905 -1.341 3.378 1.00 63.75 178 GLY A C 1
ATOM 1503 O O . GLY A 1 178 ? -1.121 -2.420 3.917 1.00 63.75 178 GLY A O 1
ATOM 1504 N N . CYS A 1 179 ? -1.072 -1.158 2.063 1.00 73.75 179 CYS A N 1
ATOM 1505 C CA . CYS A 1 179 ? -1.330 -2.262 1.125 1.00 73.75 179 CYS A CA 1
ATOM 1506 C C . CYS A 1 179 ? -0.023 -2.938 0.699 1.00 73.75 179 CYS A C 1
ATOM 1508 O O . CYS A 1 179 ? 0.665 -2.440 -0.188 1.00 73.75 179 CYS A O 1
ATOM 1510 N N . TYR A 1 180 ? 0.314 -4.074 1.305 1.00 80.75 180 TYR A N 1
ATOM 1511 C CA . TYR A 1 180 ? 1.530 -4.840 1.019 1.00 80.75 180 TYR A CA 1
ATOM 1512 C C . TYR A 1 180 ? 1.260 -6.028 0.101 1.00 80.75 180 TYR A C 1
ATOM 1514 O O . TYR A 1 180 ? 1.499 -7.176 0.473 1.00 80.75 180 TYR A O 1
ATOM 1522 N N . SER A 1 181 ? 0.732 -5.755 -1.088 1.00 83.75 181 SER A N 1
ATOM 1523 C CA . SER A 1 181 ? 0.317 -6.799 -2.020 1.00 83.75 181 SER A CA 1
ATOM 1524 C C . SER A 1 181 ? 0.965 -6.631 -3.387 1.00 83.75 181 SER A C 1
ATOM 1526 O O . SER A 1 181 ? 1.159 -5.516 -3.856 1.00 83.75 181 SER A O 1
ATOM 1528 N N . SER A 1 182 ? 1.293 -7.762 -3.998 1.00 87.12 182 SER A N 1
ATOM 1529 C CA . SER A 1 182 ? 1.894 -7.901 -5.321 1.00 87.12 182 SER A CA 1
ATOM 1530 C C . SER A 1 182 ? 1.280 -9.120 -6.006 1.00 87.12 182 SER A C 1
ATOM 1532 O O . SER A 1 182 ? 1.103 -10.175 -5.382 1.00 87.12 182 SER A O 1
ATOM 1534 N N . LYS A 1 183 ? 0.937 -8.973 -7.292 1.00 87.50 183 LYS A N 1
ATOM 1535 C CA . LYS A 1 183 ? 0.398 -10.061 -8.123 1.00 87.50 183 LYS A CA 1
ATOM 1536 C C . LYS A 1 183 ? 1.480 -11.063 -8.513 1.00 87.50 183 LYS A C 1
ATOM 1538 O O . LYS A 1 183 ? 1.178 -12.247 -8.640 1.00 87.50 183 LYS A O 1
ATOM 1543 N N . SER A 1 184 ? 2.713 -10.605 -8.729 1.00 91.25 184 SER A N 1
ATOM 1544 C CA . SER A 1 184 ? 3.816 -11.456 -9.182 1.00 91.25 184 SER A CA 1
ATOM 1545 C C . SER A 1 184 ? 4.562 -12.135 -8.031 1.00 91.25 184 SER A C 1
ATOM 1547 O O . SER A 1 184 ? 5.192 -13.168 -8.264 1.00 91.25 184 SER A O 1
ATOM 1549 N N . LEU A 1 185 ? 4.479 -11.608 -6.800 1.00 90.75 185 LEU A N 1
ATOM 1550 C CA . LEU A 1 185 ? 5.283 -12.063 -5.660 1.00 90.75 185 LEU A CA 1
ATOM 1551 C C . LEU A 1 185 ? 5.204 -13.572 -5.444 1.00 90.75 185 LEU A C 1
ATOM 1553 O O . LEU A 1 185 ? 6.240 -14.214 -5.348 1.00 90.75 185 LEU A O 1
ATOM 1557 N N . ASN A 1 186 ? 4.004 -14.153 -5.407 1.00 88.69 186 ASN A N 1
ATOM 1558 C CA . ASN A 1 186 ? 3.850 -15.583 -5.120 1.00 88.69 186 ASN A CA 1
ATOM 1559 C C . ASN A 1 186 ? 4.452 -16.465 -6.224 1.00 88.69 186 ASN A C 1
ATOM 1561 O O . ASN A 1 186 ? 5.132 -17.446 -5.932 1.00 88.69 186 ASN A O 1
ATOM 1565 N N . ASN A 1 187 ? 4.251 -16.098 -7.493 1.00 92.75 187 ASN A N 1
ATOM 1566 C CA . ASN A 1 187 ? 4.725 -16.885 -8.636 1.00 92.75 187 ASN A CA 1
ATOM 1567 C C . ASN A 1 187 ? 6.257 -16.883 -8.760 1.00 92.75 187 ASN A C 1
ATOM 1569 O O . ASN A 1 187 ? 6.837 -17.841 -9.284 1.00 92.75 187 ASN A O 1
ATOM 1573 N N . PHE A 1 188 ? 6.896 -15.819 -8.264 1.00 95.19 188 PHE A N 1
ATOM 1574 C CA . PHE A 1 188 ? 8.335 -15.573 -8.357 1.00 95.19 188 PHE A CA 1
ATOM 1575 C C . PHE A 1 188 ? 8.986 -15.354 -6.981 1.00 95.19 188 PHE A C 1
ATOM 1577 O O . PHE A 1 188 ? 10.006 -14.677 -6.883 1.00 95.19 188 PHE A O 1
ATOM 1584 N N . TRP A 1 189 ? 8.417 -15.924 -5.913 1.00 92.12 189 TRP A N 1
ATOM 1585 C CA . TRP A 1 189 ? 8.826 -15.653 -4.527 1.00 92.12 189 TRP A CA 1
ATOM 1586 C C . TRP A 1 189 ? 10.328 -15.826 -4.301 1.00 92.12 189 TRP A C 1
ATOM 1588 O O . TRP A 1 189 ? 10.972 -14.943 -3.745 1.00 92.12 189 TRP A O 1
ATOM 1598 N N . ARG A 1 190 ? 10.898 -16.942 -4.769 1.00 94.88 190 ARG A N 1
ATOM 1599 C CA . ARG A 1 190 ? 12.321 -17.245 -4.571 1.00 94.88 190 ARG A CA 1
ATOM 1600 C C . ARG A 1 190 ? 13.234 -16.273 -5.319 1.00 94.88 190 ARG A C 1
ATOM 1602 O O . ARG A 1 190 ? 14.207 -15.792 -4.749 1.00 94.88 190 ARG A O 1
ATOM 1609 N N . VAL A 1 191 ? 12.855 -15.895 -6.542 1.00 96.75 191 VAL A N 1
ATOM 1610 C CA . VAL A 1 191 ? 13.540 -14.844 -7.312 1.00 96.75 191 VAL A CA 1
ATOM 1611 C C . VAL A 1 191 ? 13.499 -13.518 -6.544 1.00 96.75 191 VAL A C 1
ATOM 1613 O O . VAL A 1 191 ? 14.535 -12.891 -6.346 1.00 96.75 191 VAL A O 1
ATOM 1616 N N . TYR A 1 192 ? 12.331 -13.107 -6.038 1.00 95.44 192 TYR A N 1
ATOM 1617 C CA . TYR A 1 192 ? 12.222 -11.881 -5.242 1.00 95.44 192 TYR A CA 1
ATOM 1618 C C . TYR A 1 192 ? 13.001 -11.938 -3.929 1.00 95.44 192 TYR A C 1
ATOM 1620 O O . TYR A 1 192 ? 13.608 -10.937 -3.571 1.00 95.44 192 TYR A O 1
ATOM 1628 N N . SER A 1 193 ? 13.024 -13.081 -3.241 1.00 93.06 193 SER A N 1
ATOM 1629 C CA . SER A 1 193 ? 13.811 -13.261 -2.016 1.00 93.06 193 SER A CA 1
ATOM 1630 C C . SER A 1 193 ? 15.287 -12.969 -2.278 1.00 93.06 193 SER A C 1
ATOM 1632 O O . SER A 1 193 ? 15.874 -12.142 -1.591 1.00 93.06 193 SER A O 1
ATOM 1634 N N . HIS A 1 194 ? 15.856 -13.554 -3.335 1.00 95.25 194 HIS A N 1
ATOM 1635 C CA . HIS A 1 194 ? 17.244 -13.295 -3.715 1.00 95.25 194 HIS A CA 1
ATOM 1636 C C . HIS A 1 194 ? 17.497 -11.842 -4.125 1.00 95.25 194 HIS A C 1
ATOM 1638 O O . HIS A 1 194 ? 18.535 -11.282 -3.778 1.00 95.25 194 HIS A O 1
ATOM 1644 N N . ILE A 1 195 ? 16.555 -11.215 -4.836 1.00 95.81 195 ILE A N 1
ATOM 1645 C CA . ILE A 1 195 ? 16.651 -9.790 -5.173 1.00 95.81 195 ILE A CA 1
ATOM 1646 C C . ILE A 1 195 ? 16.654 -8.934 -3.903 1.00 95.81 195 ILE A C 1
ATOM 1648 O O . ILE A 1 195 ? 17.436 -7.995 -3.823 1.00 95.81 195 ILE A O 1
ATOM 1652 N N . PHE A 1 196 ? 15.807 -9.243 -2.921 1.00 93.38 196 PHE A N 1
ATOM 1653 C CA . PHE A 1 196 ? 15.717 -8.488 -1.671 1.00 93.38 196 PHE A CA 1
ATOM 1654 C C . PHE A 1 196 ? 16.933 -8.671 -0.761 1.00 93.38 196 PHE A C 1
ATOM 1656 O O . PHE A 1 196 ? 17.320 -7.717 -0.087 1.00 93.38 196 PHE A O 1
ATOM 1663 N N . ASP A 1 197 ? 17.564 -9.846 -0.795 1.00 92.06 197 ASP A N 1
ATOM 1664 C CA . ASP A 1 197 ? 18.849 -10.082 -0.131 1.00 92.06 197 ASP A CA 1
ATOM 1665 C C . ASP A 1 197 ? 19.984 -9.291 -0.801 1.00 92.06 197 ASP A C 1
ATOM 1667 O O . ASP A 1 197 ? 20.908 -8.832 -0.131 1.00 92.06 197 ASP A O 1
ATOM 1671 N N . TYR A 1 198 ? 19.915 -9.117 -2.125 1.00 93.19 198 TYR A N 1
ATOM 1672 C CA . TYR A 1 198 ? 20.892 -8.344 -2.890 1.00 93.19 198 TYR A CA 1
ATOM 1673 C C . TYR A 1 198 ? 20.700 -6.830 -2.731 1.00 93.19 198 TYR A C 1
ATOM 1675 O O . TYR A 1 198 ? 21.670 -6.089 -2.574 1.00 93.19 198 TYR A O 1
ATOM 1683 N N . THR A 1 199 ? 19.456 -6.348 -2.775 1.00 91.62 199 THR A N 1
ATOM 1684 C CA . THR A 1 199 ? 19.136 -4.932 -2.605 1.00 91.62 199 THR A CA 1
ATOM 1685 C C . THR A 1 199 ? 17.780 -4.714 -1.935 1.00 91.62 199 THR A C 1
ATOM 1687 O O . THR A 1 199 ? 16.740 -5.203 -2.377 1.00 91.62 199 THR A O 1
ATOM 1690 N N . ASP A 1 200 ? 17.779 -3.924 -0.860 1.00 82.81 200 ASP A N 1
ATOM 1691 C CA . ASP A 1 200 ? 16.591 -3.629 -0.053 1.00 82.81 200 ASP A CA 1
ATOM 1692 C C . ASP A 1 200 ? 15.931 -2.285 -0.404 1.00 82.81 200 ASP A C 1
ATOM 1694 O O . ASP A 1 200 ? 14.873 -1.942 0.135 1.00 82.81 200 ASP A O 1
ATOM 1698 N N . LYS A 1 201 ? 16.547 -1.519 -1.310 1.00 83.62 201 LYS A N 1
ATOM 1699 C CA . LYS A 1 201 ? 16.140 -0.166 -1.693 1.00 83.62 201 LYS A CA 1
ATOM 1700 C C . LYS A 1 201 ? 16.078 -0.020 -3.201 1.00 83.62 201 LYS A C 1
ATOM 1702 O O . LYS A 1 201 ? 16.803 -0.659 -3.949 1.00 83.62 201 LYS A O 1
ATOM 1707 N N . ALA A 1 202 ? 15.218 0.885 -3.645 1.00 80.06 202 ALA A N 1
ATOM 1708 C CA . ALA A 1 202 ? 15.267 1.369 -5.013 1.00 80.06 202 ALA A CA 1
ATOM 1709 C C . ALA A 1 202 ? 16.529 2.229 -5.221 1.00 80.06 202 ALA A C 1
ATOM 1711 O O . ALA A 1 202 ? 17.010 2.855 -4.272 1.00 80.06 202 ALA A O 1
ATOM 1712 N N . ILE A 1 203 ? 17.041 2.310 -6.453 1.00 82.00 203 ILE A N 1
ATOM 1713 C CA . ILE A 1 203 ? 18.261 3.081 -6.771 1.00 82.00 203 ILE A CA 1
ATOM 1714 C C . ILE A 1 203 ? 18.189 4.560 -6.338 1.00 82.00 203 ILE A C 1
ATOM 1716 O O . ILE A 1 203 ? 19.196 5.129 -5.931 1.00 82.00 203 ILE A O 1
ATOM 1720 N N . GLU A 1 204 ? 16.997 5.173 -6.310 1.00 72.81 204 GLU A N 1
ATOM 1721 C CA . GLU A 1 204 ? 16.779 6.550 -5.816 1.00 72.81 204 GLU A CA 1
ATOM 1722 C C . GLU A 1 204 ? 17.164 6.735 -4.356 1.00 72.81 204 GLU A C 1
ATOM 1724 O O . GLU A 1 204 ? 17.408 7.849 -3.898 1.00 72.81 204 GLU A O 1
ATOM 1729 N N . TRP A 1 205 ? 17.134 5.641 -3.606 1.00 76.44 205 TRP A N 1
ATOM 1730 C CA . TRP A 1 205 ? 17.381 5.603 -2.175 1.00 76.44 205 TRP A CA 1
ATOM 1731 C C . TRP A 1 205 ? 18.721 4.925 -1.869 1.00 76.44 205 TRP A C 1
ATOM 1733 O O . TRP A 1 205 ? 18.935 4.479 -0.741 1.00 76.44 205 TRP A O 1
ATOM 1743 N N . GLY A 1 206 ? 19.612 4.859 -2.866 1.00 80.88 206 GLY A N 1
ATOM 1744 C CA . GLY A 1 206 ? 20.929 4.234 -2.764 1.00 80.88 206 GLY A CA 1
ATOM 1745 C C . GLY A 1 206 ? 20.902 2.711 -2.882 1.00 80.88 206 GLY A C 1
ATOM 1746 O O . GLY A 1 206 ? 21.752 2.058 -2.291 1.00 80.88 206 GLY A O 1
ATOM 1747 N N . GLY A 1 207 ? 19.896 2.148 -3.560 1.00 85.75 207 GLY A N 1
ATOM 1748 C CA . GLY A 1 207 ? 19.856 0.726 -3.911 1.00 85.75 207 GLY A CA 1
ATOM 1749 C C . GLY A 1 207 ? 20.805 0.356 -5.051 1.00 85.75 207 GLY A C 1
ATOM 1750 O O . GLY A 1 207 ? 21.215 1.217 -5.829 1.00 85.75 207 GLY A O 1
ATOM 1751 N N . GLU A 1 208 ? 21.100 -0.937 -5.174 1.00 91.81 208 GLU A N 1
ATOM 1752 C CA . GLU A 1 208 ? 22.005 -1.478 -6.190 1.00 91.81 208 GLU A CA 1
ATOM 1753 C C . GLU A 1 208 ? 21.233 -1.849 -7.464 1.00 91.81 208 GLU A C 1
ATOM 1755 O O . GLU A 1 208 ? 20.118 -2.384 -7.390 1.00 91.81 208 GLU A O 1
ATOM 1760 N N . PRO A 1 209 ? 21.789 -1.577 -8.654 1.00 93.81 209 PRO A N 1
ATOM 1761 C CA . PRO A 1 209 ? 21.131 -1.917 -9.900 1.00 93.81 209 PRO A CA 1
ATOM 1762 C C . PRO A 1 209 ? 21.268 -3.419 -10.206 1.00 93.81 209 PRO A C 1
ATOM 1764 O O . PRO A 1 209 ? 22.304 -4.038 -9.992 1.00 93.81 209 PRO A O 1
ATOM 1767 N N . LEU A 1 210 ? 20.216 -4.004 -10.771 1.00 95.81 210 LEU A N 1
ATOM 1768 C CA . LEU A 1 210 ? 20.142 -5.412 -11.160 1.00 95.81 210 LEU A CA 1
ATOM 1769 C C . LEU A 1 210 ? 20.477 -5.537 -12.649 1.00 95.81 210 LEU A C 1
ATOM 1771 O O . LEU A 1 210 ? 19.761 -4.981 -13.484 1.00 95.81 210 LEU A O 1
ATOM 1775 N N . SER A 1 211 ? 21.536 -6.260 -13.009 1.00 96.44 211 SER A N 1
ATOM 1776 C CA . SER A 1 211 ? 21.842 -6.509 -14.423 1.00 96.44 211 SER A CA 1
ATOM 1777 C C . SER A 1 211 ? 20.913 -7.574 -15.018 1.00 96.44 211 SER A C 1
ATOM 1779 O O . SER A 1 211 ? 20.426 -8.463 -14.318 1.00 96.44 211 SER A O 1
ATOM 1781 N N . LEU A 1 212 ? 20.674 -7.515 -16.331 1.00 96.38 212 LEU A N 1
ATOM 1782 C CA . LEU A 1 212 ? 19.910 -8.539 -17.049 1.00 96.38 212 LEU A CA 1
ATOM 1783 C C . LEU A 1 212 ? 20.559 -9.918 -16.899 1.00 96.38 212 LEU A C 1
ATOM 1785 O O . LEU A 1 212 ? 19.849 -10.903 -16.736 1.00 96.38 212 LEU A O 1
ATOM 1789 N N . GLN A 1 213 ? 21.895 -9.970 -16.915 1.00 97.06 213 GLN A N 1
ATOM 1790 C CA . GLN A 1 213 ? 22.652 -11.199 -16.694 1.00 97.06 213 GLN A CA 1
ATOM 1791 C C . GLN A 1 213 ? 22.367 -11.781 -15.304 1.00 97.06 213 GLN A C 1
ATOM 1793 O O . GLN A 1 213 ? 21.989 -12.944 -15.210 1.00 97.06 213 GLN A O 1
ATOM 1798 N N . TYR A 1 214 ? 22.457 -10.966 -14.248 1.00 97.00 214 TYR A N 1
ATOM 1799 C CA . TYR A 1 214 ? 22.145 -11.397 -12.883 1.00 97.00 214 TYR A CA 1
ATOM 1800 C C . TYR A 1 214 ? 20.711 -11.929 -12.772 1.00 97.00 214 TYR A C 1
ATOM 1802 O O . TYR A 1 214 ? 20.476 -12.986 -12.188 1.00 97.00 214 TYR A O 1
ATOM 1810 N N . LEU A 1 215 ? 19.742 -11.221 -13.365 1.00 97.44 215 LEU A N 1
ATOM 1811 C CA . LEU A 1 215 ? 18.347 -11.661 -13.372 1.00 97.44 215 LEU A CA 1
ATOM 1812 C C . LEU A 1 215 ? 18.149 -12.957 -14.165 1.00 97.44 215 LEU A C 1
ATOM 1814 O O . LEU A 1 215 ? 17.333 -13.776 -13.752 1.00 97.44 215 LEU A O 1
ATOM 1818 N N . SER A 1 216 ? 18.881 -13.154 -15.267 1.00 97.62 216 SER A N 1
ATOM 1819 C CA . SER A 1 216 ? 18.856 -14.395 -16.050 1.00 97.62 216 SER A CA 1
ATOM 1820 C C . SER A 1 216 ? 19.359 -15.568 -15.224 1.00 97.62 216 SER A C 1
ATOM 1822 O O . SER A 1 216 ? 18.618 -16.521 -15.027 1.00 97.62 216 SER A O 1
ATOM 1824 N N . GLU A 1 217 ? 20.564 -15.454 -14.662 1.00 97.75 217 GLU A N 1
ATOM 1825 C CA . GLU A 1 217 ? 21.183 -16.497 -13.834 1.00 97.75 217 GLU A CA 1
ATOM 1826 C C . GLU A 1 217 ? 20.305 -16.846 -12.624 1.00 97.75 217 GLU A C 1
ATOM 1828 O O . GLU A 1 217 ? 20.143 -18.012 -12.262 1.00 97.75 217 GLU A O 1
ATOM 1833 N N . LEU A 1 218 ? 19.693 -15.832 -12.008 1.00 97.12 218 LEU A N 1
ATOM 1834 C CA . LEU A 1 218 ? 18.760 -16.020 -10.907 1.00 97.12 218 LEU A CA 1
ATOM 1835 C C . LEU A 1 218 ? 17.468 -16.725 -11.346 1.00 97.12 218 LEU A C 1
ATOM 1837 O O . LEU A 1 218 ? 17.004 -17.611 -10.633 1.00 97.12 218 LEU A O 1
ATOM 1841 N N . CYS A 1 219 ? 16.882 -16.343 -12.483 1.00 97.75 219 CYS A N 1
ATOM 1842 C CA . CYS A 1 219 ? 15.686 -17.003 -13.008 1.00 97.75 219 CYS A CA 1
ATOM 1843 C C . CYS A 1 219 ? 15.977 -18.456 -13.396 1.00 97.75 219 CYS A C 1
ATOM 1845 O O . CYS A 1 219 ? 15.195 -19.329 -13.033 1.00 97.75 219 CYS A O 1
ATOM 1847 N N . ASP A 1 220 ? 17.113 -18.723 -14.044 1.00 97.12 220 ASP A N 1
ATOM 1848 C CA . ASP A 1 220 ? 17.535 -20.070 -14.433 1.00 97.12 220 ASP A CA 1
ATOM 1849 C C . ASP A 1 220 ? 17.726 -20.966 -13.202 1.00 97.12 220 ASP A C 1
ATOM 1851 O O . ASP A 1 220 ? 17.211 -22.083 -13.162 1.00 97.12 220 ASP A O 1
ATOM 1855 N N . ARG A 1 221 ? 18.384 -20.451 -12.152 1.00 96.88 221 ARG A N 1
ATOM 1856 C CA . ARG A 1 221 ? 18.549 -21.154 -10.867 1.00 96.88 221 ARG A CA 1
ATOM 1857 C C . ARG A 1 221 ? 17.218 -21.516 -10.206 1.00 96.88 221 ARG A C 1
ATOM 1859 O O . ARG A 1 221 ? 17.121 -22.568 -9.585 1.00 96.88 221 ARG A O 1
ATOM 1866 N N . GLU A 1 222 ? 16.216 -20.649 -10.312 1.00 97.12 222 GLU A N 1
ATOM 1867 C CA . GLU A 1 222 ? 14.888 -20.859 -9.721 1.00 97.12 222 GLU A CA 1
ATOM 1868 C C . GLU A 1 222 ? 13.887 -21.523 -10.682 1.00 97.12 222 GLU A C 1
ATOM 1870 O O . GLU A 1 222 ? 12.687 -21.555 -10.390 1.00 97.12 222 GLU A O 1
ATOM 1875 N N . GLU A 1 223 ? 14.362 -22.034 -11.825 1.00 96.44 223 GLU A N 1
ATOM 1876 C CA . GLU A 1 223 ? 13.553 -22.680 -12.867 1.00 96.44 223 GLU A CA 1
ATOM 1877 C C . GLU A 1 223 ? 12.393 -21.786 -13.355 1.00 96.44 223 GLU A C 1
ATOM 1879 O O . GLU A 1 223 ? 11.247 -22.213 -13.534 1.00 96.44 223 GLU A O 1
ATOM 1884 N N . LYS A 1 224 ? 12.677 -20.493 -13.550 1.00 97.00 224 LYS A N 1
ATOM 1885 C CA . LYS A 1 224 ? 11.730 -19.487 -14.046 1.00 97.00 224 LYS A CA 1
ATOM 1886 C C . LYS A 1 224 ? 12.161 -18.948 -15.398 1.00 97.00 224 LYS A C 1
ATOM 1888 O O . LYS A 1 224 ? 13.332 -18.707 -15.656 1.00 97.00 224 LYS A O 1
ATOM 1893 N N . ASN A 1 225 ? 11.183 -18.666 -16.253 1.00 97.00 225 ASN A N 1
ATOM 1894 C CA . ASN A 1 225 ? 11.446 -17.965 -17.499 1.00 97.00 225 ASN A CA 1
ATOM 1895 C C . ASN A 1 225 ? 11.718 -16.474 -17.225 1.00 97.00 225 ASN A C 1
ATOM 1897 O O . ASN A 1 225 ? 10.862 -15.769 -16.683 1.00 97.00 225 ASN A O 1
ATOM 1901 N N . LEU A 1 226 ? 12.892 -15.983 -17.639 1.00 96.19 226 LEU A N 1
ATOM 1902 C CA . LEU A 1 226 ? 13.293 -14.584 -17.461 1.00 96.19 226 LEU A CA 1
ATOM 1903 C C . LEU A 1 226 ? 12.302 -13.599 -18.094 1.00 96.19 226 LEU A C 1
ATOM 1905 O O . LEU A 1 226 ? 11.979 -12.573 -17.499 1.00 96.19 226 LEU A O 1
ATOM 1909 N N . LYS A 1 227 ? 11.812 -13.888 -19.304 1.00 94.44 227 LYS A N 1
ATOM 1910 C CA . LYS A 1 227 ? 10.889 -12.996 -20.016 1.00 94.44 227 LYS A CA 1
ATOM 1911 C C . LYS A 1 227 ? 9.567 -12.878 -19.260 1.00 94.44 227 LYS A C 1
ATOM 1913 O O . LYS A 1 227 ? 9.082 -11.762 -19.080 1.00 94.44 227 LYS A O 1
ATOM 1918 N N . ASP A 1 228 ? 9.031 -13.996 -18.780 1.00 95.31 228 ASP A N 1
ATOM 1919 C CA . ASP A 1 228 ? 7.787 -14.014 -18.007 1.00 95.31 228 ASP A CA 1
ATOM 1920 C C . ASP A 1 228 ? 7.949 -13.277 -16.675 1.00 95.31 228 ASP A C 1
ATOM 1922 O O . ASP A 1 228 ? 7.088 -12.474 -16.307 1.00 95.31 228 ASP A O 1
ATOM 1926 N N . PHE A 1 229 ? 9.081 -13.483 -15.989 1.00 96.44 229 PHE A N 1
ATOM 1927 C CA . PHE A 1 229 ? 9.417 -12.737 -14.778 1.00 96.44 229 PHE A CA 1
ATOM 1928 C C . PHE A 1 229 ? 9.462 -11.234 -15.046 1.00 96.44 229 PHE A C 1
ATOM 1930 O O . PHE A 1 229 ? 8.771 -10.475 -14.371 1.00 96.44 229 PHE A O 1
ATOM 1937 N N . LEU A 1 230 ? 10.238 -10.794 -16.042 1.00 93.81 230 LEU A N 1
ATOM 1938 C CA . LEU A 1 230 ? 10.400 -9.374 -16.347 1.00 93.81 230 LEU A CA 1
ATOM 1939 C C . LEU A 1 230 ? 9.060 -8.721 -16.702 1.00 93.81 230 LEU A C 1
ATOM 1941 O O . LEU A 1 230 ? 8.764 -7.639 -16.197 1.00 93.81 230 LEU A O 1
ATOM 1945 N N . VAL A 1 231 ? 8.233 -9.369 -17.529 1.00 89.88 231 VAL A N 1
ATOM 1946 C CA . VAL A 1 231 ? 6.906 -8.849 -17.891 1.00 89.88 231 VAL A CA 1
ATOM 1947 C C . VAL A 1 231 ? 6.027 -8.710 -16.650 1.00 89.88 231 VAL A C 1
ATOM 1949 O O . VAL A 1 231 ? 5.545 -7.610 -16.379 1.00 89.88 231 VAL A O 1
ATOM 1952 N N . ALA A 1 232 ? 5.871 -9.779 -15.865 1.00 90.88 232 ALA A N 1
ATOM 1953 C CA . ALA A 1 232 ? 5.016 -9.766 -14.681 1.00 90.88 232 ALA A CA 1
ATOM 1954 C C . ALA A 1 232 ? 5.510 -8.767 -13.623 1.00 90.88 232 ALA A C 1
ATOM 1956 O O . ALA A 1 232 ? 4.725 -7.998 -13.073 1.00 90.88 232 ALA A O 1
ATOM 1957 N N . ALA A 1 233 ? 6.818 -8.737 -13.362 1.00 91.81 233 ALA A N 1
ATOM 1958 C CA . ALA A 1 233 ? 7.430 -7.876 -12.360 1.00 91.81 233 ALA A CA 1
ATOM 1959 C C . ALA A 1 233 ? 7.363 -6.389 -12.734 1.00 91.81 233 ALA A C 1
ATOM 1961 O O . ALA A 1 233 ? 7.197 -5.549 -11.850 1.00 91.81 233 ALA A O 1
ATOM 1962 N N . MET A 1 234 ? 7.495 -6.044 -14.018 1.00 88.00 234 MET A N 1
ATOM 1963 C CA . MET A 1 234 ? 7.345 -4.660 -14.478 1.00 88.00 234 MET A CA 1
ATOM 1964 C C . MET A 1 234 ? 5.877 -4.218 -14.491 1.00 88.00 234 MET A C 1
ATOM 1966 O O . MET A 1 234 ? 5.587 -3.097 -14.077 1.00 88.00 234 MET A O 1
ATOM 1970 N N . GLU A 1 235 ? 4.949 -5.083 -14.919 1.00 83.75 235 GLU A N 1
ATOM 1971 C CA . GLU A 1 235 ? 3.504 -4.795 -14.894 1.00 83.75 235 GLU A CA 1
ATOM 1972 C C . GLU A 1 235 ? 2.974 -4.587 -13.473 1.00 83.75 235 GLU A C 1
ATOM 1974 O O . GLU A 1 235 ? 2.206 -3.656 -13.229 1.00 83.75 235 GLU A O 1
ATOM 1979 N N . ASP A 1 236 ? 3.418 -5.424 -12.534 1.00 82.75 236 ASP A N 1
ATOM 1980 C CA . ASP A 1 236 ? 3.089 -5.322 -11.110 1.00 82.75 236 ASP A CA 1
ATOM 1981 C C . ASP A 1 236 ? 3.825 -4.163 -10.414 1.00 82.75 236 ASP A C 1
ATOM 1983 O O . ASP A 1 236 ? 3.551 -3.821 -9.267 1.00 82.75 236 ASP A O 1
ATOM 1987 N N . GLY A 1 237 ? 4.777 -3.531 -11.107 1.00 83.19 237 GLY A N 1
ATOM 1988 C CA . GLY A 1 237 ? 5.564 -2.432 -10.570 1.00 83.19 237 GLY A CA 1
ATOM 1989 C C . GLY A 1 237 ? 6.526 -2.862 -9.467 1.00 83.19 237 GLY A C 1
ATOM 1990 O O . GLY A 1 237 ? 6.841 -2.043 -8.612 1.00 83.19 237 GLY A O 1
ATOM 1991 N N . MET A 1 238 ? 7.000 -4.108 -9.472 1.00 87.44 238 MET A N 1
ATOM 1992 C CA . MET A 1 238 ? 8.011 -4.627 -8.545 1.00 87.44 238 MET A CA 1
ATOM 1993 C C . MET A 1 238 ? 9.436 -4.251 -8.974 1.00 87.44 238 MET A C 1
ATOM 1995 O O . MET A 1 238 ? 10.267 -3.891 -8.140 1.00 87.44 238 MET A O 1
ATOM 1999 N N . ILE A 1 239 ? 9.710 -4.262 -10.280 1.00 90.88 239 ILE A N 1
ATOM 2000 C CA . ILE A 1 239 ? 10.985 -3.807 -10.855 1.00 90.88 239 ILE A CA 1
ATOM 2001 C C . ILE A 1 239 ? 10.739 -2.772 -11.952 1.00 90.88 239 ILE A C 1
ATOM 2003 O O . ILE A 1 239 ? 9.669 -2.731 -12.557 1.00 90.88 239 ILE A O 1
ATOM 2007 N N . ARG A 1 240 ? 11.744 -1.950 -12.241 1.00 86.62 240 ARG A N 1
ATOM 2008 C CA . ARG A 1 240 ? 11.773 -1.029 -13.383 1.00 86.62 240 ARG A CA 1
ATOM 2009 C C . ARG A 1 240 ? 13.060 -1.156 -14.168 1.00 86.62 240 ARG A C 1
ATOM 2011 O O . ARG A 1 240 ? 14.087 -1.523 -13.604 1.00 86.62 240 ARG A O 1
ATOM 2018 N N . LYS A 1 241 ? 13.017 -0.781 -15.443 1.00 87.19 241 LYS A N 1
ATOM 2019 C CA . LYS A 1 241 ? 14.209 -0.636 -16.279 1.00 87.19 241 LYS A CA 1
ATOM 2020 C C . LYS A 1 241 ? 14.819 0.750 -16.060 1.00 87.19 241 LYS A C 1
ATOM 2022 O O . LYS A 1 241 ? 14.099 1.741 -16.098 1.00 87.19 241 LYS A O 1
ATOM 2027 N N . ILE A 1 242 ? 16.130 0.815 -15.840 1.00 85.44 242 ILE A N 1
ATOM 2028 C CA . ILE A 1 242 ? 16.871 2.072 -15.605 1.00 85.44 242 ILE A CA 1
ATOM 2029 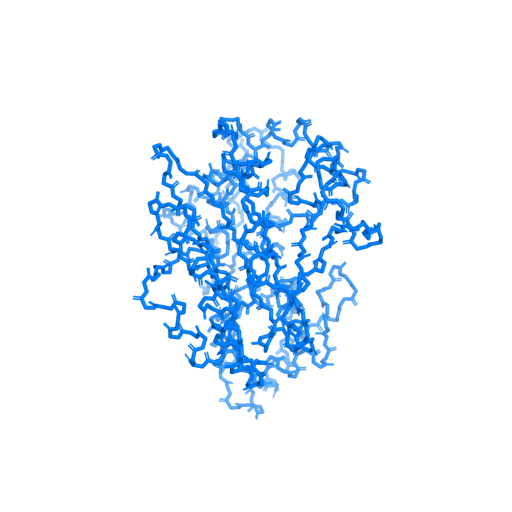C C . ILE A 1 242 ? 17.953 2.338 -16.659 1.00 85.44 242 ILE A C 1
ATOM 2031 O O . ILE A 1 242 ? 18.536 3.415 -16.692 1.00 85.44 242 ILE A O 1
ATOM 2035 N N . GLY A 1 243 ? 18.223 1.370 -17.534 1.00 81.75 243 GLY A N 1
ATOM 2036 C CA . GLY A 1 243 ? 19.199 1.497 -18.609 1.00 81.75 243 GLY A CA 1
ATOM 2037 C C . GLY A 1 243 ? 19.130 0.321 -19.573 1.00 81.75 243 GLY A C 1
ATOM 2038 O O . GLY A 1 243 ? 18.236 -0.528 -19.484 1.00 81.75 243 GLY A O 1
ATOM 2039 N N . LYS A 1 244 ? 20.082 0.256 -20.509 1.00 84.25 244 LYS A N 1
ATOM 2040 C CA . LYS A 1 244 ? 20.274 -0.945 -21.327 1.00 84.25 244 LYS A CA 1
ATOM 2041 C C . LYS A 1 244 ? 20.690 -2.082 -20.395 1.00 84.25 244 LYS A C 1
ATOM 2043 O O . LYS A 1 244 ? 21.681 -1.949 -19.694 1.00 84.25 244 LYS A O 1
ATOM 2048 N N . ASP A 1 245 ? 19.891 -3.144 -20.365 1.00 89.69 245 ASP A N 1
ATOM 2049 C CA . ASP A 1 245 ? 20.147 -4.354 -19.576 1.00 89.69 245 ASP A CA 1
ATOM 2050 C C . ASP A 1 245 ? 20.331 -4.122 -18.064 1.00 89.69 245 ASP A C 1
ATOM 2052 O O . ASP A 1 245 ? 20.905 -4.960 -17.378 1.00 89.69 245 ASP A O 1
ATOM 2056 N N . MET A 1 246 ? 19.804 -3.011 -17.535 1.00 92.19 246 MET A N 1
ATOM 2057 C CA . MET A 1 246 ? 19.859 -2.667 -16.112 1.00 92.19 246 MET A CA 1
ATOM 2058 C C . MET A 1 246 ? 18.467 -2.355 -15.566 1.00 92.19 246 MET A C 1
ATOM 2060 O O . MET A 1 246 ? 17.678 -1.622 -16.179 1.00 92.19 246 MET A O 1
ATOM 2064 N N . PHE A 1 247 ? 18.197 -2.874 -14.375 1.00 93.62 247 PHE A N 1
ATOM 2065 C CA . PHE A 1 247 ? 16.931 -2.780 -13.666 1.00 93.62 247 PHE A CA 1
ATOM 2066 C C . PHE A 1 247 ? 17.144 -2.306 -12.226 1.00 93.62 247 PHE A C 1
ATOM 2068 O O . PHE A 1 247 ? 18.257 -2.271 -11.716 1.00 93.62 247 PHE A O 1
ATOM 2075 N N . SER A 1 248 ? 16.065 -1.918 -11.563 1.00 92.06 248 SER A N 1
ATOM 2076 C CA . SER A 1 248 ? 16.049 -1.532 -10.152 1.00 92.06 248 SER A CA 1
ATOM 2077 C C . SER A 1 248 ? 14.722 -1.964 -9.547 1.00 92.06 248 SER A C 1
ATOM 2079 O O . SER A 1 248 ? 13.691 -1.908 -10.228 1.00 92.06 248 SER A O 1
ATOM 2081 N N . ILE A 1 249 ? 14.710 -2.366 -8.277 1.00 91.38 249 ILE A N 1
ATOM 2082 C CA . ILE A 1 249 ? 13.442 -2.547 -7.567 1.00 91.38 249 ILE A CA 1
ATOM 2083 C C . ILE A 1 249 ? 12.734 -1.198 -7.410 1.00 91.38 249 ILE A C 1
ATOM 2085 O O . ILE A 1 249 ? 13.347 -0.127 -7.394 1.00 91.38 249 ILE A O 1
ATOM 2089 N N . THR A 1 250 ? 11.412 -1.213 -7.309 1.00 85.44 250 THR A N 1
ATOM 2090 C CA . THR A 1 250 ? 10.640 0.009 -7.045 1.00 85.44 250 THR A CA 1
ATOM 2091 C C . THR A 1 250 ? 10.493 0.285 -5.553 1.00 85.44 250 THR A C 1
ATOM 2093 O O . THR A 1 250 ? 10.708 -0.585 -4.710 1.00 85.44 250 THR A O 1
ATOM 2096 N N . GLY A 1 251 ? 10.041 1.495 -5.209 1.00 78.44 251 GLY A N 1
ATOM 2097 C CA . GLY A 1 251 ? 9.635 1.799 -3.835 1.00 78.44 251 GLY A CA 1
ATOM 2098 C C . GLY A 1 251 ? 8.484 0.915 -3.328 1.00 78.44 251 GLY A C 1
ATOM 2099 O O . GLY A 1 251 ? 8.391 0.661 -2.127 1.00 78.44 251 GLY A O 1
ATOM 2100 N N . HIS A 1 252 ? 7.637 0.401 -4.230 1.00 80.06 252 HIS A N 1
ATOM 2101 C CA . HIS A 1 252 ? 6.593 -0.571 -3.897 1.00 80.06 252 HIS A CA 1
ATOM 2102 C C . HIS A 1 252 ? 7.208 -1.914 -3.476 1.00 80.06 252 HIS A C 1
ATOM 2104 O O . HIS A 1 252 ? 6.900 -2.406 -2.391 1.00 80.06 252 HIS A O 1
ATOM 2110 N N . ALA A 1 253 ? 8.158 -2.440 -4.255 1.00 86.56 253 ALA A N 1
ATOM 2111 C CA . ALA A 1 253 ? 8.887 -3.657 -3.905 1.00 86.56 253 ALA A CA 1
ATOM 2112 C C . ALA A 1 253 ? 9.695 -3.507 -2.608 1.00 86.56 253 ALA A C 1
ATOM 2114 O O . ALA A 1 253 ? 9.617 -4.376 -1.745 1.00 86.56 253 ALA A O 1
ATOM 2115 N N . ALA A 1 254 ? 10.382 -2.378 -2.408 1.00 84.94 254 ALA A N 1
ATOM 2116 C CA . ALA A 1 254 ? 11.086 -2.092 -1.154 1.00 84.94 254 ALA A CA 1
ATOM 2117 C C . ALA A 1 254 ? 10.131 -2.058 0.059 1.00 84.94 254 ALA A C 1
ATOM 2119 O O . ALA A 1 254 ? 10.460 -2.525 1.150 1.00 84.94 254 ALA A O 1
ATOM 2120 N N . SER A 1 255 ? 8.910 -1.547 -0.124 1.00 82.12 255 SER A N 1
ATOM 2121 C CA . SER A 1 255 ? 7.886 -1.528 0.929 1.00 82.12 255 SER A CA 1
ATOM 2122 C C . SER A 1 255 ? 7.332 -2.924 1.230 1.00 82.12 255 SER A C 1
ATOM 2124 O O . SER A 1 255 ? 7.115 -3.252 2.399 1.00 82.12 255 SER A O 1
ATOM 2126 N N . ILE A 1 256 ? 7.148 -3.763 0.204 1.00 85.94 256 ILE A N 1
ATOM 2127 C CA . ILE A 1 256 ? 6.808 -5.184 0.363 1.00 85.94 256 ILE A CA 1
ATOM 2128 C C . ILE A 1 256 ? 7.926 -5.915 1.105 1.00 85.94 256 ILE A C 1
ATOM 2130 O O . ILE A 1 256 ? 7.646 -6.578 2.101 1.00 85.94 256 ILE A O 1
ATOM 2134 N N . HIS A 1 257 ? 9.184 -5.726 0.703 1.00 87.88 257 HIS A N 1
ATOM 2135 C CA . HIS A 1 257 ? 10.336 -6.305 1.388 1.00 87.88 257 HIS A CA 1
ATOM 2136 C C . HIS A 1 257 ? 10.360 -5.921 2.872 1.00 87.88 257 HIS A C 1
ATOM 2138 O O . HIS A 1 257 ? 10.433 -6.788 3.742 1.00 87.88 257 HIS A O 1
ATOM 2144 N N . LYS A 1 258 ? 10.186 -4.632 3.183 1.00 85.12 258 LYS A N 1
ATOM 2145 C CA . LYS A 1 258 ? 10.100 -4.148 4.567 1.00 85.12 258 LYS A CA 1
ATOM 2146 C C . LYS A 1 258 ? 8.965 -4.799 5.360 1.00 85.12 258 LYS A C 1
ATOM 2148 O O . LYS A 1 258 ? 9.100 -5.032 6.559 1.00 85.12 258 LYS A O 1
ATOM 2153 N N . CYS A 1 259 ? 7.830 -5.060 4.722 1.00 85.69 259 CYS A N 1
ATOM 2154 C CA . CYS A 1 259 ? 6.704 -5.739 5.354 1.00 85.69 259 CYS A CA 1
ATOM 2155 C C . CYS A 1 259 ? 6.985 -7.208 5.648 1.00 85.69 259 CYS A C 1
ATOM 2157 O O . CYS A 1 259 ? 6.647 -7.680 6.736 1.00 85.69 259 CYS A O 1
ATOM 2159 N N . ILE A 1 260 ? 7.631 -7.901 4.711 1.00 86.88 260 ILE A N 1
ATOM 2160 C CA . ILE A 1 260 ? 8.082 -9.279 4.888 1.00 86.88 260 ILE A CA 1
ATOM 2161 C C . ILE A 1 260 ? 9.056 -9.345 6.067 1.00 86.88 260 ILE A C 1
ATOM 2163 O O . ILE A 1 260 ? 8.801 -10.076 7.024 1.00 86.88 260 ILE A O 1
ATOM 2167 N N . SER A 1 261 ? 10.109 -8.521 6.055 1.00 87.88 261 SER A N 1
ATOM 2168 C CA . SER A 1 261 ? 11.140 -8.516 7.101 1.00 87.88 261 SER A CA 1
ATOM 2169 C C . SER A 1 261 ? 10.601 -8.104 8.472 1.00 87.88 261 SER A C 1
ATOM 2171 O O . SER A 1 261 ? 10.990 -8.672 9.490 1.00 87.88 261 SER A O 1
ATOM 2173 N N . SER A 1 262 ? 9.639 -7.177 8.512 1.00 86.69 262 SER A N 1
ATOM 2174 C CA . SER A 1 262 ? 8.975 -6.762 9.757 1.00 86.69 262 SER A CA 1
ATOM 2175 C C . SER A 1 262 ? 7.827 -7.684 10.183 1.00 86.69 262 SER A C 1
ATOM 2177 O O . SER A 1 262 ? 7.173 -7.405 11.186 1.00 86.69 262 SER A O 1
ATOM 2179 N N . LYS A 1 263 ? 7.548 -8.750 9.419 1.00 89.94 263 LYS A N 1
ATOM 2180 C CA . LYS A 1 263 ? 6.450 -9.700 9.646 1.00 89.94 263 LYS A CA 1
ATOM 2181 C C . LYS A 1 263 ? 5.070 -9.047 9.795 1.00 89.94 263 LYS A C 1
ATOM 2183 O O . LYS A 1 263 ? 4.207 -9.561 10.498 1.00 89.94 263 LYS A O 1
ATOM 2188 N N . TYR A 1 264 ? 4.820 -7.938 9.098 1.00 89.94 264 TYR A N 1
ATOM 2189 C CA . TYR A 1 264 ? 3.551 -7.201 9.216 1.00 89.94 264 TYR A CA 1
ATOM 2190 C C . TYR A 1 264 ? 2.335 -7.994 8.733 1.00 89.94 264 TYR A C 1
ATOM 2192 O O . TYR A 1 264 ? 1.214 -7.726 9.148 1.00 89.94 264 TYR A O 1
ATOM 2200 N N . HIS A 1 265 ? 2.544 -9.010 7.901 1.00 88.31 265 HIS A N 1
ATOM 2201 C CA . HIS A 1 265 ? 1.494 -9.951 7.523 1.00 88.31 265 HIS A CA 1
ATOM 2202 C C . HIS A 1 265 ? 0.934 -10.756 8.707 1.00 88.31 265 HIS A C 1
ATOM 2204 O O . HIS A 1 265 ? -0.151 -11.312 8.587 1.00 88.31 265 HIS A O 1
ATOM 2210 N N . LEU A 1 266 ? 1.639 -10.807 9.840 1.00 90.44 266 LEU A N 1
ATOM 2211 C CA . LEU A 1 266 ? 1.188 -11.510 11.039 1.00 90.44 266 LEU A CA 1
ATOM 2212 C C . LEU A 1 266 ? 0.449 -10.612 12.022 1.00 90.44 266 LEU A C 1
ATOM 2214 O O . LEU A 1 266 ? -0.201 -11.138 12.907 1.00 90.44 266 LEU A O 1
ATOM 2218 N N . ASN A 1 267 ? 0.579 -9.286 11.933 1.00 91.69 267 ASN A N 1
ATOM 2219 C CA . ASN A 1 267 ? 0.150 -8.420 13.032 1.00 91.69 267 ASN A CA 1
ATOM 2220 C C . ASN A 1 267 ? -0.246 -6.999 12.631 1.00 91.69 267 ASN A C 1
ATOM 2222 O O . ASN A 1 267 ? -0.368 -6.140 13.500 1.00 91.69 267 ASN A O 1
ATOM 2226 N N . ARG A 1 268 ? -0.401 -6.698 11.343 1.00 92.88 268 ARG A N 1
ATOM 2227 C CA . ARG A 1 268 ? -0.764 -5.353 10.897 1.00 92.88 268 ARG A CA 1
ATOM 2228 C C . ARG A 1 268 ? -1.962 -5.378 9.977 1.00 92.88 268 ARG A C 1
ATOM 2230 O O . ARG A 1 268 ? -1.958 -6.066 8.958 1.00 92.88 268 ARG A O 1
ATOM 2237 N N . LEU A 1 269 ? -2.917 -4.511 10.285 1.00 93.31 269 LEU A N 1
ATOM 2238 C CA . LEU A 1 269 ? -4.067 -4.193 9.456 1.00 93.31 269 LEU A CA 1
ATOM 2239 C C . LEU A 1 269 ? -4.043 -2.703 9.115 1.00 93.31 269 LEU A C 1
ATOM 2241 O O . LEU A 1 269 ? -3.975 -1.863 10.008 1.00 93.31 269 LEU A O 1
ATOM 2245 N N . SER A 1 270 ? -4.143 -2.360 7.837 1.00 92.25 270 SER A N 1
ATOM 2246 C CA . SER A 1 270 ? -4.286 -0.969 7.408 1.00 92.25 270 SER A CA 1
ATOM 2247 C C . SER A 1 270 ? -5.624 -0.765 6.723 1.00 92.25 270 SER A C 1
ATOM 2249 O O . SER A 1 270 ? -6.019 -1.555 5.867 1.00 92.25 270 SER A O 1
ATOM 2251 N N . VAL A 1 271 ? -6.327 0.294 7.114 1.00 92.94 271 VAL A N 1
ATOM 2252 C CA . VAL A 1 271 ? -7.668 0.600 6.623 1.00 92.94 271 VAL A CA 1
ATOM 2253 C C . VAL A 1 271 ? -7.835 2.075 6.298 1.00 92.94 271 VAL A C 1
ATOM 2255 O O . VAL A 1 271 ? -7.115 2.933 6.809 1.00 92.94 271 VAL A O 1
ATOM 2258 N N . ILE A 1 272 ? -8.834 2.373 5.476 1.00 89.75 272 ILE A N 1
ATOM 2259 C CA . ILE A 1 272 ? -9.344 3.721 5.257 1.00 89.75 272 ILE A CA 1
ATOM 2260 C C . ILE A 1 272 ? -10.846 3.699 5.499 1.00 89.75 272 ILE A C 1
ATOM 2262 O O . ILE A 1 272 ? -11.579 2.988 4.812 1.00 89.75 272 ILE A O 1
ATOM 2266 N N . ILE A 1 273 ? -11.305 4.503 6.452 1.00 90.25 273 ILE A N 1
ATOM 2267 C CA . ILE A 1 273 ? -12.731 4.721 6.696 1.00 90.25 273 ILE A CA 1
ATOM 2268 C C . ILE A 1 273 ? -13.150 5.965 5.918 1.00 90.25 273 ILE A C 1
ATOM 2270 O O . ILE A 1 273 ? -12.541 7.027 6.053 1.00 90.25 273 ILE A O 1
ATOM 2274 N N . ARG A 1 274 ? -14.184 5.842 5.090 1.00 87.75 274 ARG A N 1
ATOM 2275 C CA . ARG A 1 274 ? -14.708 6.928 4.258 1.00 87.75 274 ARG A CA 1
ATOM 2276 C C . ARG A 1 274 ? -16.207 7.057 4.472 1.00 87.75 274 ARG A C 1
ATOM 2278 O O . ARG A 1 274 ? -16.958 6.117 4.221 1.00 87.75 274 ARG A O 1
ATOM 2285 N N . ARG A 1 275 ? -16.659 8.247 4.858 1.00 84.06 275 ARG A N 1
ATOM 2286 C CA . ARG A 1 275 ? -18.088 8.575 4.914 1.00 84.06 275 ARG A CA 1
ATOM 2287 C C . ARG A 1 275 ? -18.590 8.943 3.516 1.00 84.06 275 ARG A C 1
ATOM 2289 O O . ARG A 1 275 ? -17.949 9.701 2.792 1.00 84.06 275 ARG A O 1
ATOM 2296 N N . LYS A 1 276 ? -19.743 8.406 3.131 1.00 79.81 276 LYS A N 1
ATOM 2297 C CA . LYS A 1 276 ? -20.490 8.754 1.917 1.00 79.81 276 LYS A CA 1
ATOM 2298 C C . LYS A 1 276 ? -21.687 9.645 2.267 1.00 79.81 276 LYS A C 1
ATOM 2300 O O . LYS A 1 276 ? -22.076 9.802 3.425 1.00 79.81 276 LYS A O 1
ATOM 2305 N N . LYS A 1 277 ? -22.329 10.194 1.229 1.00 72.25 277 LYS A N 1
ATOM 2306 C CA . LYS A 1 277 ? -23.645 10.842 1.353 1.00 72.25 277 LYS A CA 1
ATOM 2307 C C . LYS A 1 277 ? -24.645 9.900 2.042 1.00 72.25 277 LYS A C 1
ATOM 2309 O O . LYS A 1 277 ? -24.579 8.686 1.862 1.00 72.25 277 LYS A O 1
ATOM 2314 N N . LYS A 1 278 ? -25.603 10.480 2.774 1.00 73.88 278 LYS A N 1
ATOM 2315 C CA . LYS A 1 278 ? -26.638 9.758 3.542 1.00 73.88 278 LYS A CA 1
ATOM 2316 C C . LYS A 1 278 ? -26.098 8.857 4.663 1.00 73.88 278 LYS A C 1
ATOM 2318 O O . LYS A 1 278 ? -26.703 7.836 4.948 1.00 73.88 278 LYS A O 1
ATOM 2323 N N . GLN A 1 279 ? -24.982 9.228 5.291 1.00 72.12 279 GLN A N 1
ATOM 2324 C CA . GLN A 1 279 ? -24.429 8.513 6.453 1.00 72.12 279 GLN A CA 1
ATOM 2325 C C . GLN A 1 279 ? -23.945 7.081 6.193 1.00 72.12 279 GLN A C 1
ATOM 2327 O O . GLN A 1 279 ? -23.618 6.386 7.143 1.00 72.12 279 GLN A O 1
ATOM 2332 N N . ARG A 1 280 ? -23.837 6.650 4.932 1.00 86.88 280 ARG A N 1
ATOM 2333 C CA . ARG A 1 280 ? -23.240 5.351 4.593 1.00 86.88 280 ARG A CA 1
ATOM 2334 C C . ARG A 1 280 ? -21.719 5.417 4.695 1.00 86.88 280 ARG A C 1
ATOM 2336 O O . ARG A 1 280 ? -21.129 6.492 4.560 1.00 86.88 280 ARG A O 1
ATOM 2343 N N . PHE A 1 281 ? -21.077 4.270 4.850 1.00 91.75 281 PHE A N 1
ATOM 2344 C CA . PHE A 1 281 ? -19.635 4.146 4.994 1.00 91.75 281 PHE A CA 1
ATOM 2345 C C . PHE A 1 281 ? -19.034 3.209 3.945 1.00 91.75 281 PHE A C 1
ATOM 2347 O O . PHE A 1 281 ? -19.630 2.218 3.527 1.00 91.75 281 PHE A O 1
ATOM 2354 N N . ILE A 1 282 ? -17.822 3.545 3.519 1.00 92.19 282 ILE A N 1
ATOM 2355 C CA . ILE A 1 282 ? -16.887 2.620 2.892 1.00 92.19 282 ILE A CA 1
ATOM 2356 C C . ILE A 1 282 ? -15.777 2.345 3.901 1.00 92.19 282 ILE A C 1
ATOM 2358 O O . ILE A 1 282 ? -15.200 3.278 4.464 1.00 92.19 282 ILE A O 1
ATOM 2362 N N . LEU A 1 283 ? -15.420 1.076 4.035 1.00 94.19 283 LEU A N 1
ATOM 2363 C CA . LEU A 1 283 ? -14.161 0.646 4.617 1.00 94.19 283 LEU A CA 1
ATOM 2364 C C . LEU A 1 283 ? -13.294 0.057 3.497 1.00 94.19 283 LEU A C 1
ATOM 2366 O O . LEU A 1 283 ? -13.658 -0.943 2.879 1.00 94.19 283 LEU A O 1
ATOM 2370 N N . LEU A 1 284 ? -12.156 0.691 3.221 1.00 92.44 284 LEU A N 1
ATOM 2371 C CA . LEU A 1 284 ? -11.110 0.108 2.384 1.00 92.44 284 LEU A CA 1
ATOM 2372 C C . LEU A 1 284 ? -10.133 -0.631 3.291 1.00 92.44 284 LEU A C 1
ATOM 2374 O O . LEU A 1 284 ? -9.590 -0.044 4.222 1.00 92.44 284 LEU A O 1
ATOM 2378 N N . ILE A 1 285 ? -9.903 -1.905 3.010 1.00 94.06 285 ILE A N 1
ATOM 2379 C CA . ILE A 1 285 ? -9.014 -2.792 3.758 1.00 94.06 285 ILE A CA 1
ATOM 2380 C C . ILE A 1 285 ? -7.810 -3.093 2.878 1.00 94.06 285 ILE A C 1
ATOM 2382 O O . ILE A 1 285 ? -7.973 -3.549 1.743 1.00 94.06 285 ILE A O 1
ATOM 2386 N N . GLY A 1 286 ? -6.614 -2.790 3.370 1.00 90.19 286 GLY A N 1
ATOM 2387 C CA . GLY A 1 286 ? -5.393 -2.998 2.610 1.00 90.19 286 GLY A CA 1
ATOM 2388 C C . GLY A 1 286 ? -5.017 -4.470 2.575 1.00 90.19 286 GLY A C 1
ATOM 2389 O O . GLY A 1 286 ? -4.934 -5.113 3.620 1.00 90.19 286 GLY A O 1
ATOM 2390 N N . GLU A 1 287 ? -4.788 -5.019 1.383 1.00 85.62 287 GLU A N 1
ATOM 2391 C CA . GLU A 1 287 ? -4.326 -6.399 1.266 1.00 85.62 287 GLU A CA 1
ATOM 2392 C C . GLU A 1 287 ? -2.842 -6.529 1.614 1.00 85.62 287 GLU A C 1
ATOM 2394 O O . GLU A 1 287 ? -2.020 -5.648 1.346 1.00 85.62 287 GLU A O 1
ATOM 2399 N N . ASN A 1 288 ? -2.489 -7.699 2.134 1.00 89.38 288 ASN A N 1
ATOM 2400 C CA . ASN A 1 288 ? -1.121 -8.170 2.240 1.00 89.38 288 ASN A CA 1
ATOM 2401 C C . ASN A 1 288 ? -1.010 -9.526 1.537 1.00 89.38 288 ASN A C 1
ATOM 2403 O O . ASN A 1 288 ? -1.799 -10.433 1.822 1.00 89.38 288 ASN A O 1
ATOM 2407 N N . SER A 1 289 ? -0.034 -9.683 0.637 1.00 84.88 289 SER A N 1
ATOM 2408 C CA . SER A 1 289 ? 0.158 -10.937 -0.111 1.00 84.88 289 SER A CA 1
ATOM 2409 C C . SER A 1 289 ? 0.320 -12.146 0.816 1.00 84.88 289 SER A C 1
ATOM 2411 O O . SER A 1 289 ? -0.170 -13.236 0.501 1.00 84.88 289 SER A O 1
ATOM 2413 N N . LEU A 1 290 ? 0.946 -11.939 1.979 1.00 87.94 290 LEU A N 1
ATOM 2414 C CA . LEU A 1 290 ? 1.289 -12.984 2.941 1.00 87.94 290 LEU A CA 1
ATOM 2415 C C . LEU A 1 290 ? 0.276 -13.146 4.085 1.00 87.94 290 LEU A C 1
ATOM 2417 O O . LEU A 1 290 ? 0.555 -13.889 5.022 1.00 87.94 290 LEU A O 1
ATOM 2421 N N . TYR A 1 291 ? -0.894 -12.493 4.039 1.00 91.62 291 TYR A N 1
ATOM 2422 C CA . TYR A 1 291 ? -1.956 -12.814 5.001 1.00 91.62 291 TYR A CA 1
ATOM 2423 C C . TYR A 1 291 ? -2.314 -14.304 4.943 1.00 91.62 291 TYR A C 1
ATOM 2425 O O . TYR A 1 291 ? -2.368 -14.899 3.856 1.00 91.62 291 TYR A O 1
ATOM 2433 N N . SER A 1 292 ? -2.571 -14.883 6.121 1.00 91.25 292 SER A N 1
ATOM 2434 C CA . SER A 1 292 ? -3.034 -16.262 6.261 1.00 91.25 292 SER A CA 1
ATOM 2435 C C . SER A 1 292 ? -4.375 -16.456 5.551 1.00 91.25 292 SER A C 1
ATOM 2437 O O . SER A 1 292 ? -5.113 -15.499 5.292 1.00 91.25 292 SER A O 1
ATOM 2439 N N . GLN A 1 293 ? -4.702 -17.709 5.235 1.00 91.69 293 GLN A N 1
ATOM 2440 C CA . GLN A 1 293 ? -5.971 -18.041 4.591 1.00 91.69 293 GLN A CA 1
ATOM 2441 C C . GLN A 1 293 ? -7.171 -17.606 5.447 1.00 91.69 293 GLN A C 1
ATOM 2443 O O . GLN A 1 293 ? -8.111 -17.024 4.919 1.00 91.69 293 GLN A O 1
ATOM 2448 N N . LYS A 1 294 ? -7.077 -17.766 6.772 1.00 92.56 294 LYS A N 1
ATOM 2449 C CA . LYS A 1 294 ? -8.090 -17.316 7.734 1.00 92.56 294 LYS A CA 1
ATOM 2450 C C . LYS A 1 294 ? -8.362 -15.811 7.645 1.00 92.56 294 LYS A C 1
ATOM 2452 O O . LYS A 1 294 ? -9.509 -15.398 7.507 1.00 92.56 294 LYS A O 1
ATOM 2457 N N . ILE A 1 295 ? -7.312 -14.983 7.672 1.00 93.44 295 ILE A N 1
ATOM 2458 C CA . ILE A 1 295 ? -7.447 -13.520 7.546 1.00 93.44 295 ILE A CA 1
ATOM 2459 C C . ILE A 1 295 ? -8.070 -13.169 6.190 1.00 93.44 295 ILE A C 1
ATOM 2461 O O . ILE A 1 295 ? -8.975 -12.339 6.112 1.00 93.44 295 ILE A O 1
ATOM 2465 N N . LYS A 1 296 ? -7.610 -13.820 5.113 1.00 93.88 296 LYS A N 1
ATOM 2466 C CA . LYS A 1 296 ? -8.145 -13.612 3.761 1.00 93.88 296 LYS A CA 1
ATOM 2467 C C . LYS A 1 296 ? -9.628 -13.956 3.676 1.00 93.88 296 LYS A C 1
ATOM 2469 O O . LYS A 1 296 ? -10.367 -13.179 3.091 1.00 93.88 296 LYS A O 1
ATOM 2474 N N . GLU A 1 297 ? -10.081 -15.052 4.276 1.00 94.94 297 GLU A N 1
ATOM 2475 C CA . GLU A 1 297 ? -11.496 -15.446 4.296 1.00 94.94 297 GLU A CA 1
ATOM 2476 C C . GLU A 1 297 ? -12.373 -14.413 5.001 1.00 94.94 297 GLU A C 1
ATOM 2478 O O . GLU A 1 297 ? -13.385 -13.991 4.437 1.00 94.94 297 GLU A O 1
ATOM 2483 N N . VAL A 1 298 ? -11.945 -13.934 6.175 1.00 95.19 298 VAL A N 1
ATOM 2484 C CA . VAL A 1 298 ? -12.661 -12.877 6.903 1.00 95.19 298 VAL A CA 1
ATOM 2485 C C . VAL A 1 298 ? -12.702 -11.586 6.092 1.00 95.19 298 VAL A C 1
ATOM 2487 O O . VAL A 1 298 ? -13.734 -10.927 6.052 1.00 95.19 298 VAL A O 1
ATOM 2490 N N . ILE A 1 299 ? -11.626 -11.212 5.397 1.00 94.88 299 ILE A N 1
ATOM 2491 C CA . ILE A 1 299 ? -11.650 -10.028 4.529 1.00 94.88 299 ILE A CA 1
ATOM 2492 C C . ILE A 1 299 ? -12.542 -10.275 3.303 1.00 94.88 299 ILE A C 1
ATOM 2494 O O . ILE A 1 299 ? -13.282 -9.383 2.911 1.00 94.88 299 ILE A O 1
ATOM 2498 N N . TYR A 1 300 ? -12.486 -11.442 2.662 1.00 95.31 300 TYR A N 1
ATOM 2499 C CA . TYR A 1 300 ? -13.073 -11.667 1.333 1.00 95.31 300 TYR A CA 1
ATOM 2500 C C . TYR A 1 300 ? -14.564 -11.996 1.340 1.00 95.31 300 TYR A C 1
ATOM 2502 O O . TYR A 1 300 ? -15.191 -11.846 0.293 1.00 95.31 300 TYR A O 1
ATOM 2510 N N . CYS A 1 301 ? -15.133 -12.419 2.471 1.00 93.81 301 CYS A N 1
ATOM 2511 C CA . CYS A 1 301 ? -16.517 -12.894 2.541 1.00 93.81 301 CYS A CA 1
ATOM 2512 C C . CYS A 1 301 ? -17.567 -11.868 2.071 1.00 93.81 301 CYS A C 1
ATOM 2514 O O . CYS A 1 301 ? -18.574 -12.250 1.480 1.00 93.81 301 CYS A O 1
ATOM 2516 N N . ASP A 1 302 ? -17.324 -10.577 2.287 1.00 93.56 302 ASP A N 1
ATOM 2517 C CA . ASP A 1 302 ? -18.269 -9.481 2.036 1.00 93.56 302 ASP A CA 1
ATOM 2518 C C . ASP A 1 302 ? -17.611 -8.263 1.361 1.00 93.56 302 ASP A C 1
ATOM 2520 O O . ASP A 1 302 ? -18.228 -7.203 1.223 1.00 93.56 302 ASP A O 1
ATOM 2524 N N . THR A 1 303 ? -16.363 -8.403 0.901 1.00 96.25 303 THR A N 1
ATOM 2525 C CA . THR A 1 303 ? -15.637 -7.320 0.233 1.00 96.25 303 THR A CA 1
ATOM 2526 C C . THR A 1 303 ? -15.499 -7.531 -1.262 1.00 96.25 303 THR A C 1
ATOM 2528 O O . THR A 1 303 ? -15.386 -8.641 -1.784 1.00 96.25 303 THR A O 1
ATOM 2531 N N . LYS A 1 304 ? -15.408 -6.415 -1.982 1.00 94.62 304 LYS A N 1
ATOM 2532 C CA . LYS A 1 304 ? -15.093 -6.395 -3.411 1.00 94.62 304 LYS A CA 1
ATOM 2533 C C . LYS A 1 304 ? -13.654 -5.950 -3.601 1.00 94.62 304 LYS A C 1
ATOM 2535 O O . LYS A 1 304 ? -13.207 -4.998 -2.967 1.00 94.62 304 LYS A O 1
ATOM 2540 N N . ARG A 1 305 ? -12.913 -6.618 -4.485 1.00 89.62 305 ARG A N 1
ATOM 2541 C CA . ARG A 1 305 ? -11.583 -6.141 -4.881 1.00 89.62 305 ARG A CA 1
ATOM 2542 C C . ARG A 1 305 ? -11.734 -4.832 -5.647 1.00 89.62 305 ARG A C 1
ATOM 2544 O O . ARG A 1 305 ? -12.518 -4.763 -6.591 1.00 89.62 305 ARG A O 1
ATOM 2551 N N . VAL A 1 306 ? -10.968 -3.825 -5.252 1.00 85.62 306 VAL A N 1
ATOM 2552 C CA . VAL A 1 306 ? -10.826 -2.575 -5.996 1.00 85.62 306 VAL A CA 1
ATOM 2553 C C . VAL A 1 306 ? -9.351 -2.350 -6.335 1.00 85.62 306 VAL A C 1
ATOM 2555 O O . VAL A 1 306 ? -8.494 -3.206 -6.095 1.00 85.62 306 VAL A O 1
ATOM 2558 N N . GLU A 1 307 ? -9.058 -1.239 -6.995 1.00 74.75 307 GLU A N 1
ATOM 2559 C CA . GLU A 1 307 ? -7.712 -0.904 -7.460 1.00 74.75 307 GLU A CA 1
ATOM 2560 C C . GLU A 1 307 ? -6.718 -0.754 -6.294 1.00 74.75 307 GLU A C 1
ATOM 2562 O O . GLU A 1 307 ? -7.118 -0.603 -5.141 1.00 74.75 307 GLU A O 1
ATOM 2567 N N . ASN A 1 308 ? -5.412 -0.813 -6.581 1.00 73.50 308 ASN A N 1
ATOM 2568 C CA . ASN A 1 308 ? -4.335 -0.711 -5.580 1.00 73.50 308 ASN A CA 1
ATOM 2569 C C . ASN A 1 308 ? -4.400 -1.707 -4.423 1.00 73.50 308 ASN A C 1
ATOM 2571 O O . ASN A 1 308 ? -3.975 -1.399 -3.313 1.00 73.50 308 ASN A O 1
ATOM 2575 N N . TYR A 1 309 ? -4.885 -2.919 -4.693 1.00 80.75 309 TYR A N 1
ATOM 2576 C CA . TYR A 1 309 ? -4.900 -3.992 -3.697 1.00 80.75 309 TYR A CA 1
ATOM 2577 C C . TYR A 1 309 ? -5.729 -3.651 -2.453 1.00 80.75 309 TYR A C 1
ATOM 2579 O O . TYR A 1 309 ? -5.461 -4.146 -1.360 1.00 80.75 309 TYR A O 1
ATOM 2587 N N . TRP A 1 310 ? -6.756 -2.820 -2.627 1.00 87.44 310 TRP A N 1
ATOM 2588 C CA . TRP A 1 310 ? -7.758 -2.580 -1.603 1.00 87.44 310 TRP A CA 1
ATOM 2589 C C . TRP A 1 310 ? -8.929 -3.547 -1.758 1.00 87.44 310 TRP A C 1
ATOM 2591 O O . TRP A 1 310 ? -9.337 -3.930 -2.862 1.00 87.44 310 TRP A O 1
ATOM 2601 N N . ARG A 1 311 ? -9.518 -3.894 -0.622 1.00 92.88 311 ARG A N 1
ATOM 2602 C CA . ARG A 1 311 ? -10.803 -4.577 -0.515 1.00 92.88 311 ARG A CA 1
ATOM 2603 C C . ARG A 1 311 ? -11.825 -3.606 0.045 1.00 92.88 311 ARG A C 1
ATOM 2605 O O . ARG A 1 311 ? -11.588 -2.985 1.072 1.00 92.88 311 ARG A O 1
ATOM 2612 N N . LEU A 1 312 ? -12.935 -3.441 -0.658 1.00 94.38 312 LEU A N 1
ATOM 2613 C CA . LEU A 1 312 ? -13.983 -2.489 -0.326 1.00 94.38 312 LEU A CA 1
ATOM 2614 C C . LEU A 1 312 ? -15.137 -3.215 0.357 1.00 94.38 312 LEU A C 1
ATOM 2616 O O . LEU A 1 312 ? -15.752 -4.094 -0.247 1.00 94.38 312 LEU A O 1
ATOM 2620 N N . PHE A 1 313 ? -15.435 -2.797 1.583 1.00 96.50 313 PHE A N 1
ATOM 2621 C CA . PHE A 1 313 ? -16.635 -3.137 2.340 1.00 96.50 313 PHE A CA 1
ATOM 2622 C C . PHE A 1 313 ? -17.569 -1.918 2.362 1.00 96.50 313 PHE A C 1
ATOM 2624 O O . PHE A 1 313 ? -17.124 -0.803 2.651 1.00 96.50 313 PHE A O 1
ATOM 2631 N N . GLU A 1 314 ? -18.846 -2.106 2.024 1.00 95.38 314 GLU A N 1
ATOM 2632 C CA . GLU A 1 314 ? -19.871 -1.067 2.177 1.00 95.38 314 GLU A CA 1
ATOM 2633 C C . GLU A 1 314 ? -20.695 -1.350 3.427 1.00 95.38 314 GLU A C 1
ATOM 2635 O O . GLU A 1 314 ? -21.175 -2.463 3.609 1.00 95.38 314 GLU A O 1
ATOM 2640 N N . ALA A 1 315 ? -20.891 -0.324 4.247 1.00 94.69 315 ALA A N 1
ATOM 2641 C CA . ALA A 1 315 ? -21.651 -0.404 5.483 1.00 94.69 315 ALA A CA 1
ATOM 2642 C C . ALA A 1 315 ? -22.659 0.741 5.566 1.00 94.69 315 ALA A C 1
ATOM 2644 O O . ALA A 1 315 ? -22.414 1.842 5.060 1.00 94.69 315 ALA A O 1
ATOM 2645 N N . ASP A 1 316 ? -23.790 0.495 6.219 1.00 93.12 316 ASP A N 1
ATOM 2646 C CA . ASP A 1 316 ? -24.804 1.527 6.430 1.00 93.12 316 ASP A CA 1
ATOM 2647 C C . ASP A 1 316 ? -24.534 2.333 7.702 1.00 93.12 316 ASP A C 1
ATOM 2649 O O . ASP A 1 316 ? -24.889 3.510 7.757 1.00 93.12 316 ASP A O 1
ATOM 2653 N N . THR A 1 317 ? -23.835 1.752 8.683 1.00 93.62 317 THR A N 1
ATOM 2654 C CA . THR A 1 317 ? -23.466 2.430 9.929 1.00 93.62 317 THR A CA 1
ATOM 2655 C C . THR A 1 317 ? -21.966 2.361 10.222 1.00 93.62 317 THR A C 1
ATOM 2657 O O . THR A 1 317 ? -21.237 1.511 9.707 1.00 93.62 317 THR A O 1
ATOM 2660 N N . LEU A 1 318 ? -21.482 3.261 11.087 1.00 93.06 318 LEU A N 1
ATOM 2661 C CA . LEU A 1 318 ? -20.105 3.193 11.585 1.00 93.06 318 LEU A CA 1
ATOM 2662 C C . LEU A 1 318 ? -19.890 1.944 12.454 1.00 93.06 318 LEU A C 1
ATOM 2664 O O . LEU A 1 318 ? -18.800 1.381 12.446 1.00 93.06 318 LEU A O 1
ATOM 2668 N N . SER A 1 319 ? -20.922 1.493 13.168 1.00 95.12 319 SER A N 1
ATOM 2669 C CA . SER A 1 319 ? -20.868 0.277 13.980 1.00 95.12 319 SER A CA 1
ATOM 2670 C C . SER A 1 319 ? -20.576 -0.960 13.129 1.00 95.12 319 SER A C 1
ATOM 2672 O O . SER A 1 319 ? -19.743 -1.768 13.529 1.00 95.12 319 SER A O 1
ATOM 2674 N N . ASP A 1 320 ? -21.147 -1.062 11.924 1.00 96.12 320 ASP A N 1
ATOM 2675 C CA . ASP A 1 320 ? -20.848 -2.158 10.986 1.00 96.12 320 ASP A CA 1
ATOM 2676 C C . ASP A 1 320 ? -19.383 -2.123 10.519 1.00 96.12 320 ASP A C 1
ATOM 2678 O O . ASP A 1 320 ? -18.721 -3.154 10.419 1.00 96.12 320 ASP A O 1
ATOM 2682 N N . VAL A 1 321 ? -18.841 -0.923 10.271 1.00 96.38 321 VAL A N 1
ATOM 2683 C CA . VAL A 1 321 ? -17.416 -0.740 9.941 1.00 96.38 321 VAL A CA 1
ATOM 2684 C C . VAL A 1 321 ? -16.522 -1.192 11.094 1.00 96.38 321 VAL A C 1
ATOM 2686 O O . VAL A 1 321 ? -15.518 -1.868 10.870 1.00 96.38 321 VAL A O 1
ATOM 2689 N N . ILE A 1 322 ? -16.867 -0.809 12.323 1.00 96.62 322 ILE A N 1
ATOM 2690 C CA . ILE A 1 322 ? -16.098 -1.150 13.522 1.00 96.62 322 ILE A CA 1
ATOM 2691 C C . ILE A 1 322 ? -16.139 -2.659 13.769 1.00 96.62 322 ILE A C 1
ATOM 2693 O O . ILE A 1 322 ? -15.082 -3.253 13.980 1.00 96.62 322 ILE A O 1
ATOM 2697 N N . ALA A 1 323 ? -17.317 -3.279 13.664 1.00 96.00 323 ALA A N 1
ATOM 2698 C CA . ALA A 1 323 ? -17.479 -4.727 13.746 1.00 96.00 323 ALA A CA 1
ATOM 2699 C C . ALA A 1 323 ? -16.590 -5.437 12.716 1.00 96.00 323 ALA A C 1
ATOM 2701 O O . ALA A 1 323 ? -15.803 -6.307 13.082 1.00 96.00 323 ALA A O 1
ATOM 2702 N N . LYS A 1 324 ? -16.594 -4.968 11.458 1.00 97.12 324 LYS A N 1
ATOM 2703 C CA . LYS A 1 324 ? -15.738 -5.537 10.413 1.00 97.12 324 LYS A CA 1
ATOM 2704 C C . LYS A 1 324 ? -14.247 -5.451 10.747 1.00 97.12 324 LYS A C 1
ATOM 2706 O O . LYS A 1 324 ? -13.505 -6.401 10.508 1.00 97.12 324 LYS A O 1
ATOM 2711 N N . ILE A 1 325 ? -13.790 -4.319 11.286 1.00 96.50 325 ILE A N 1
ATOM 2712 C CA . ILE A 1 325 ? -12.394 -4.147 11.717 1.00 96.50 325 ILE A CA 1
ATOM 2713 C C . ILE A 1 325 ? -12.060 -5.119 12.857 1.00 96.50 325 ILE A C 1
ATOM 2715 O O . ILE A 1 325 ? -11.001 -5.744 12.818 1.00 96.50 325 ILE A O 1
ATOM 2719 N N . MET A 1 326 ? -12.947 -5.264 13.846 1.00 94.75 326 MET A N 1
ATOM 2720 C CA . MET A 1 326 ? -12.755 -6.182 14.973 1.00 94.75 326 MET A CA 1
ATOM 2721 C C . MET A 1 326 ? -12.663 -7.637 14.512 1.00 94.75 326 MET A C 1
ATOM 2723 O O . MET A 1 326 ? -11.721 -8.318 14.905 1.00 94.75 326 MET A O 1
ATOM 2727 N N . ASP A 1 327 ? -13.553 -8.080 13.621 1.00 94.00 327 ASP A N 1
ATOM 2728 C CA . ASP A 1 327 ? -13.534 -9.443 13.077 1.00 94.00 327 ASP A CA 1
ATOM 2729 C C . ASP A 1 327 ? -12.194 -9.762 12.399 1.00 94.00 327 ASP A C 1
ATOM 2731 O O . ASP A 1 327 ? -11.609 -10.827 12.614 1.00 94.00 327 ASP A O 1
ATOM 2735 N N . ILE A 1 328 ? -11.662 -8.817 11.613 1.00 94.88 328 ILE A N 1
ATOM 2736 C CA . ILE A 1 328 ? -10.361 -8.979 10.953 1.00 94.88 328 ILE A CA 1
ATOM 2737 C C . ILE A 1 328 ? -9.228 -9.008 11.984 1.00 94.88 328 ILE A C 1
ATOM 2739 O O . ILE A 1 328 ? -8.328 -9.834 11.862 1.00 94.88 328 ILE A O 1
ATOM 2743 N N . ILE A 1 329 ? -9.256 -8.135 12.998 1.00 93.12 329 ILE A N 1
ATOM 2744 C CA . ILE A 1 329 ? -8.246 -8.113 14.068 1.00 93.12 329 ILE A CA 1
ATOM 2745 C C . ILE A 1 329 ? -8.226 -9.448 14.823 1.00 93.12 329 ILE A C 1
ATOM 2747 O O . ILE A 1 329 ? -7.151 -9.996 15.061 1.00 93.12 329 ILE A O 1
ATOM 2751 N N . THR A 1 330 ? -9.393 -10.007 15.144 1.00 90.31 330 THR A N 1
ATOM 2752 C CA . THR A 1 330 ? -9.514 -11.314 15.803 1.00 90.31 330 THR A CA 1
ATOM 2753 C C . THR A 1 330 ? -8.980 -12.456 14.934 1.00 90.31 330 THR A C 1
ATOM 2755 O O . THR A 1 330 ? -8.457 -13.433 15.463 1.00 90.31 330 THR A O 1
ATOM 2758 N N . ALA A 1 331 ? -9.026 -12.329 13.605 1.00 91.81 331 ALA A N 1
ATOM 2759 C CA . ALA A 1 331 ? -8.503 -13.339 12.685 1.00 91.81 331 ALA A CA 1
ATOM 2760 C C . ALA A 1 331 ? -6.965 -13.442 12.650 1.00 91.81 331 ALA A C 1
ATOM 2762 O O . ALA A 1 331 ? -6.447 -14.385 12.052 1.00 91.81 331 ALA A O 1
ATOM 2763 N N . PHE A 1 332 ? -6.228 -12.504 13.259 1.00 88.62 332 PHE A N 1
ATOM 2764 C CA . PHE A 1 332 ? -4.762 -12.552 13.307 1.00 88.62 332 PHE A CA 1
ATOM 2765 C C . PHE A 1 332 ? -4.194 -13.593 14.286 1.00 88.62 332 PHE A C 1
ATOM 2767 O O . PHE A 1 332 ? -2.981 -13.769 14.306 1.00 88.62 332 PHE A O 1
ATOM 2774 N N . ASP A 1 333 ? -5.023 -14.287 15.077 1.00 71.62 333 ASP A N 1
ATOM 2775 C CA . ASP A 1 333 ? -4.620 -15.390 15.978 1.00 71.62 333 ASP A CA 1
ATOM 2776 C C . ASP A 1 333 ? -3.504 -15.055 16.986 1.00 71.62 333 ASP A C 1
ATOM 2778 O O . ASP A 1 333 ? -2.939 -15.924 17.634 1.00 71.62 333 ASP A O 1
ATOM 2782 N N . ILE A 1 334 ? -3.231 -13.766 17.202 1.00 67.19 334 ILE A N 1
ATOM 2783 C CA . ILE A 1 334 ? -2.338 -13.258 18.261 1.00 67.19 334 ILE A CA 1
ATOM 2784 C C . ILE A 1 334 ? -3.047 -13.240 19.630 1.00 67.19 334 ILE A C 1
ATOM 2786 O O . ILE A 1 334 ? -2.440 -12.989 20.668 1.00 67.19 334 ILE A O 1
ATOM 2790 N N . TYR A 1 335 ? -4.344 -13.537 19.630 1.00 57.91 335 TYR A N 1
ATOM 2791 C CA . TYR A 1 335 ? -5.245 -13.440 20.769 1.00 57.91 335 TYR A CA 1
ATOM 2792 C C . TYR A 1 335 ? -5.800 -14.810 21.200 1.00 57.91 335 TYR A C 1
ATOM 2794 O O . TYR A 1 335 ? -6.933 -14.876 21.674 1.00 57.91 335 TYR A O 1
ATOM 2802 N N . GLU A 1 336 ? -5.035 -15.903 21.051 1.00 45.25 336 GLU A N 1
ATOM 2803 C CA . GLU A 1 336 ? -5.455 -17.241 21.524 1.00 45.25 336 GLU A CA 1
ATOM 2804 C C . GLU A 1 336 ? -5.830 -17.251 23.026 1.00 45.25 336 GLU A C 1
ATOM 2806 O O . GLU A 1 336 ? -6.747 -17.970 23.419 1.00 45.25 336 GLU A O 1
ATOM 2811 N N . ASP A 1 337 ? -5.252 -16.352 23.835 1.00 42.44 337 ASP A N 1
ATOM 2812 C CA . ASP A 1 337 ? -5.534 -16.202 25.275 1.00 42.44 337 ASP A CA 1
ATOM 2813 C C . ASP A 1 337 ? -6.564 -15.105 25.632 1.00 42.44 337 ASP A C 1
ATOM 2815 O O . ASP A 1 337 ? -6.650 -14.658 26.776 1.00 42.44 337 ASP A O 1
ATOM 2819 N N . TYR A 1 338 ? -7.401 -14.669 24.683 1.00 44.34 338 TYR A N 1
ATOM 2820 C CA . TYR A 1 338 ? -8.500 -13.718 24.941 1.00 44.34 338 TYR A CA 1
ATOM 2821 C C . TYR A 1 338 ? -9.887 -14.359 25.030 1.00 44.34 338 TYR A C 1
ATOM 2823 O O . TYR A 1 338 ? -10.910 -13.697 24.833 1.00 44.34 338 TYR A O 1
ATOM 2831 N N . TYR A 1 339 ? -9.939 -15.625 25.449 1.00 42.16 339 TYR A N 1
ATOM 2832 C CA . TYR A 1 339 ? -11.177 -16.335 25.801 1.00 42.16 339 TYR A CA 1
ATOM 2833 C C . TYR A 1 339 ? -12.048 -15.612 26.859 1.00 42.16 339 TYR A C 1
ATOM 2835 O O . TYR A 1 339 ? -13.196 -15.994 27.072 1.00 42.16 339 TYR A O 1
ATOM 2843 N N . TYR A 1 340 ? -11.552 -14.533 27.480 1.00 44.38 340 TYR A N 1
ATOM 2844 C CA . TYR A 1 340 ? -12.262 -13.721 28.472 1.00 44.38 340 TYR A CA 1
ATOM 2845 C C . TYR A 1 340 ? -12.770 -12.349 27.973 1.00 44.38 340 TYR A C 1
ATOM 2847 O O . TYR A 1 340 ? -13.432 -11.652 28.740 1.00 44.38 340 TYR A O 1
ATOM 2855 N N . TRP A 1 341 ? -12.554 -11.930 26.714 1.00 49.06 341 TRP A N 1
ATOM 2856 C CA . TRP A 1 341 ? -13.079 -10.624 26.247 1.00 49.06 341 TRP A CA 1
ATOM 2857 C C . TRP A 1 341 ? -14.620 -10.529 26.212 1.00 49.06 341 TRP A C 1
ATOM 2859 O O . TRP A 1 341 ? -15.159 -9.485 26.587 1.00 49.06 341 TRP A O 1
ATOM 2869 N N . PRO A 1 342 ? -15.384 -11.580 25.844 1.00 42.97 342 PRO A N 1
ATOM 2870 C CA . PRO A 1 342 ? -16.847 -11.512 25.871 1.00 42.97 342 PRO A CA 1
ATOM 2871 C C . PRO A 1 342 ? -17.436 -11.251 27.268 1.00 42.97 342 PRO A C 1
ATOM 2873 O O . PRO A 1 342 ? -18.594 -10.852 27.361 1.00 42.97 342 PRO A O 1
ATOM 2876 N N . LEU A 1 343 ? -16.656 -11.433 28.344 1.00 41.19 343 LEU A N 1
ATOM 2877 C CA . LEU A 1 343 ? -17.078 -11.173 29.726 1.00 41.19 343 LEU A CA 1
ATOM 2878 C C . LEU A 1 343 ? -16.993 -9.689 30.128 1.00 41.19 343 LEU A C 1
ATOM 2880 O O . LEU A 1 343 ? -17.469 -9.334 31.198 1.00 41.19 343 LEU A O 1
ATOM 2884 N N . ILE A 1 344 ? -16.471 -8.809 29.264 1.00 39.53 344 ILE A N 1
ATOM 2885 C CA . ILE A 1 344 ? -16.538 -7.342 29.427 1.00 39.53 344 ILE A CA 1
ATOM 2886 C C . ILE A 1 344 ? -17.628 -6.773 28.498 1.00 39.53 344 ILE A C 1
ATOM 2888 O O . ILE A 1 344 ? -17.421 -5.810 27.761 1.00 39.53 344 ILE A O 1
ATOM 2892 N N . ARG A 1 345 ? -18.793 -7.431 28.474 1.00 36.19 345 ARG A N 1
ATOM 2893 C CA . ARG A 1 345 ? -20.041 -6.923 27.870 1.00 36.19 345 ARG A CA 1
ATOM 2894 C C . ARG A 1 345 ? -21.096 -6.536 28.917 1.00 36.19 345 ARG A C 1
ATOM 2896 O O . ARG A 1 345 ? -22.248 -6.325 28.551 1.00 36.19 345 ARG A O 1
ATOM 2903 N N . THR A 1 346 ? -20.718 -6.436 30.190 1.00 36.22 346 THR A N 1
ATOM 2904 C CA . THR A 1 346 ? -21.591 -5.954 31.275 1.00 36.22 346 THR A CA 1
ATOM 2905 C C . THR A 1 346 ? -21.098 -4.643 31.839 1.00 36.22 346 THR A C 1
ATOM 2907 O O . THR A 1 346 ? -19.902 -4.610 32.215 1.00 36.22 346 THR A O 1
#

Secondary structure (DSSP, 8-state):
-HHHHHHHHHHHS-B--HHHHHHHHHHTT--HHHHHHHHHHHHHTTSEEEETTEEEE-HHHHHHHHIIIIITTTTTTEEEEEEEEETTEEEEEEETTT---HHHHHHHHHTTPEEETTTTEEEEEE-SHHHHHHHHHHHHHHHTTPPP--S-HHHHHHHHHHHHHHTT-TT--GGGSS-B--SSTTTTHHHHHHHHHH-SS-GGGTPPPEEHHHHHHHHHHTT--HHHHHHHHHHTTSEEEEETTEEEE-HHHHHHHHHHHTTGGGTEEEEEEEEPGGG-EEEEEE-BTT--HHHHHHHHTS-EE-GGGEEEEEESSHHHHHHHHHHHHHTTSTTTT-TTGGG---

Foldseek 3Di:
DLVVQVQVVQVVDWAQDPVVSVVSCVVVVHDSVVSCVVVVVCQVQLQWDDDPNIIHGFLVNVQLVCCQFPVQQQLQQKDKWKWFFAQQWIKIKDAVLSVLDPQVVVLLVVVVWDADLVRRMTIDTGRALVSVLVVLVSSCVSRNPDGGDPDHSVVVCVVRVVVCVVSVHPPPRPQPSPQLDFPCCVVCVQLLVVVCVQWLDWVVVVTDKDFLVNLCVSCVVVVHDSSVSVVRCSSRQQKHADDVRIITGDPSVSVNSVCVVVVCLLGMKIWMWGADPPRKIKIKTHHHNSHDPQLVCLQPVAWDQDPSRITIHIGNHVVVVSVSVVSSNVSSPSHPVVPPNVVVPD

pLDDT: mean 81.08, std 14.52, range [36.19, 97.75]

Organism: NCBI:txid622312

Radius of gyration: 21.78 Å; chains: 1; bounding box: 49×48×63 Å